Protein AF-A0A955JY41-F1 (afdb_monomer_lite)

Foldseek 3Di:
DDDPDDDDDQLAQQQEEDCPDDPVGDDPSHDPDDDQWDADNRRDIDHHDDDDDDVPADDDDDDQPQFDKDWDKAACAQVNRQWIWIWIDRQQKI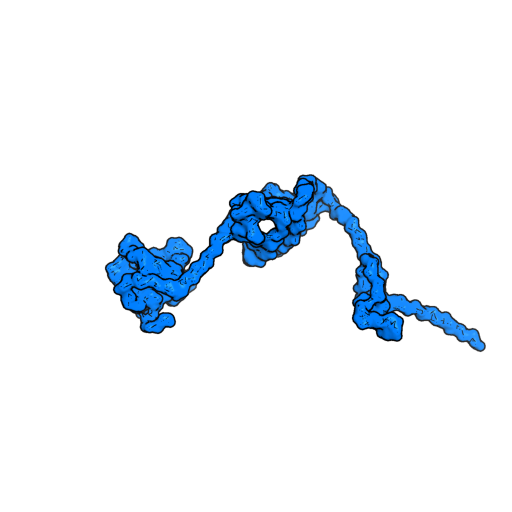WIFTPDVVPNRNVRTQPEMDGQQVFFQCCPPDGRRNDDWDWDDDRNWIWIDDPGGQIWIWHADPVVRYIDIDGDDDDDQDPDADDPVAAQQDFAQAAPVGDDPRVVSLCVSLPCPPPNNQQSVQLRVVDRTGGGSLDRQQQQADPVSHHDNVCVVVDRSDRDD

Structure (mmCIF, N/CA/C/O backbone):
data_AF-A0A955JY41-F1
#
_entry.id   AF-A0A955JY41-F1
#
loop_
_atom_site.group_PDB
_atom_site.id
_atom_site.type_symbol
_atom_site.label_atom_id
_atom_site.label_alt_id
_atom_site.label_comp_id
_atom_site.label_asym_id
_atom_site.label_entity_id
_atom_site.label_seq_id
_atom_site.pdbx_PDB_ins_code
_atom_site.Cartn_x
_atom_site.Cartn_y
_atom_site.Cartn_z
_atom_site.occupancy
_atom_site.B_iso_or_equiv
_atom_site.auth_seq_id
_atom_site.auth_comp_id
_atom_site.auth_asym_id
_atom_site.auth_atom_id
_atom_site.pdbx_PDB_model_num
ATOM 1 N N . MET A 1 1 ? -14.285 -27.241 72.605 1.00 52.81 1 MET A N 1
ATOM 2 C CA . MET A 1 1 ? -13.678 -26.186 71.765 1.00 52.81 1 MET A CA 1
ATOM 3 C C . MET A 1 1 ? -14.534 -26.074 70.515 1.00 52.81 1 MET A C 1
ATOM 5 O O . MET A 1 1 ? -14.744 -27.113 69.896 1.00 52.81 1 MET A O 1
ATOM 9 N N . PRO A 1 2 ? -15.117 -24.912 70.185 1.00 53.62 2 PRO A N 1
ATOM 10 C CA . PRO A 1 2 ? -15.878 -24.784 68.951 1.00 53.62 2 PRO A CA 1
ATOM 11 C C . PRO A 1 2 ? -14.896 -24.821 67.774 1.00 53.62 2 PRO A C 1
ATOM 13 O O . PRO A 1 2 ? -13.832 -24.207 67.826 1.00 53.62 2 PRO A O 1
ATOM 16 N N . ARG A 1 3 ? -15.220 -25.601 66.743 1.00 61.31 3 ARG A N 1
ATOM 17 C CA . ARG A 1 3 ? -14.441 -25.681 65.506 1.00 61.31 3 ARG A CA 1
ATOM 18 C C . ARG A 1 3 ? -14.676 -24.382 64.738 1.00 61.31 3 ARG A C 1
ATOM 20 O O . ARG A 1 3 ? -15.783 -24.161 64.259 1.00 61.31 3 ARG A O 1
ATOM 27 N N . THR A 1 4 ? -13.668 -23.522 64.651 1.00 62.41 4 THR A N 1
ATOM 28 C CA . THR A 1 4 ? -13.725 -22.315 63.821 1.00 62.41 4 THR A CA 1
ATOM 29 C C . THR A 1 4 ? -13.839 -22.754 62.363 1.00 62.41 4 THR A C 1
ATOM 31 O O . THR A 1 4 ? -12.927 -23.375 61.819 1.00 62.41 4 THR A O 1
ATOM 34 N N . GLN A 1 5 ? -14.999 -22.522 61.755 1.00 64.44 5 GLN A N 1
ATOM 35 C CA . GLN A 1 5 ? -15.244 -22.810 60.349 1.00 64.44 5 GLN A CA 1
ATOM 36 C C . GLN A 1 5 ? -14.638 -21.667 59.530 1.00 64.44 5 GLN A C 1
ATOM 38 O O . GLN A 1 5 ? -15.195 -20.574 59.490 1.00 64.44 5 GLN A O 1
ATOM 43 N N . ASN A 1 6 ? -13.473 -21.899 58.921 1.00 65.69 6 ASN A N 1
ATOM 44 C CA . ASN A 1 6 ? -12.940 -20.984 57.916 1.00 65.69 6 ASN A CA 1
ATOM 45 C C . ASN A 1 6 ? -13.750 -21.155 56.632 1.00 65.69 6 ASN A C 1
ATOM 47 O O . ASN A 1 6 ? -13.835 -22.258 56.092 1.00 65.69 6 ASN A O 1
ATOM 51 N N . VAL A 1 7 ? -14.337 -20.063 56.153 1.00 66.56 7 VAL A N 1
ATOM 52 C CA . VAL A 1 7 ? -14.899 -19.986 54.806 1.00 66.56 7 VAL A CA 1
ATOM 53 C C . VAL A 1 7 ? -13.728 -19.700 53.870 1.00 66.56 7 VAL A C 1
ATOM 55 O O . VAL A 1 7 ? -13.170 -18.606 53.900 1.00 66.56 7 VAL A O 1
ATOM 58 N N . VAL A 1 8 ? -13.309 -20.701 53.096 1.00 64.31 8 VAL A N 1
ATOM 59 C CA . VAL A 1 8 ? -12.385 -20.496 51.974 1.00 64.31 8 VAL A CA 1
ATOM 60 C C . VAL A 1 8 ? -13.242 -20.071 50.788 1.00 64.31 8 VAL A C 1
ATOM 62 O O . VAL A 1 8 ? -14.177 -20.775 50.417 1.00 64.31 8 VAL A O 1
ATOM 65 N N . VAL A 1 9 ? -12.979 -18.885 50.244 1.00 59.41 9 VAL A N 1
ATOM 66 C CA . VAL A 1 9 ? -13.615 -18.431 49.004 1.00 59.41 9 VAL A CA 1
ATOM 67 C C . VAL A 1 9 ? -12.820 -19.036 47.849 1.00 59.41 9 VAL A C 1
ATOM 69 O O . VAL A 1 9 ? -11.703 -18.606 47.584 1.00 59.41 9 VAL A O 1
ATOM 72 N N . GLU A 1 10 ? -13.381 -20.051 47.192 1.00 64.06 10 GLU A N 1
ATOM 73 C CA . GLU A 1 10 ? -12.779 -20.765 46.051 1.00 64.06 10 GLU A CA 1
ATOM 74 C C . GLU A 1 10 ? -13.212 -20.165 44.69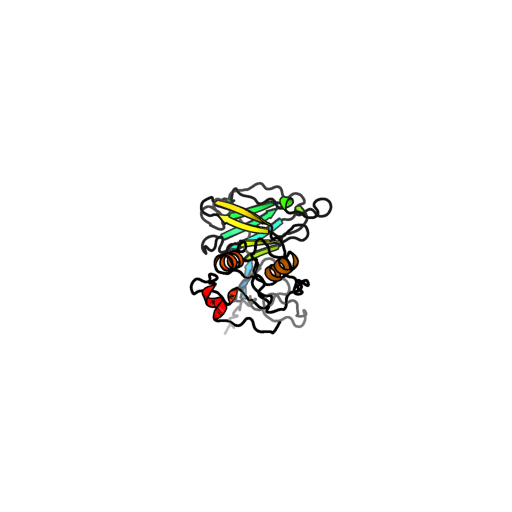9 1.00 64.06 10 GLU A C 1
ATOM 76 O O . GLU A 1 10 ? -13.496 -20.879 43.744 1.00 64.06 10 GLU A O 1
ATOM 81 N N . ASN A 1 11 ? -13.285 -18.836 44.594 1.00 66.88 11 ASN A N 1
ATOM 82 C CA . ASN A 1 11 ? -13.548 -18.174 43.312 1.00 66.88 11 ASN A CA 1
ATOM 83 C C . ASN A 1 11 ? -12.228 -18.030 42.538 1.00 66.88 11 ASN A C 1
ATOM 85 O O . ASN A 1 11 ? -11.714 -16.924 42.392 1.00 66.88 11 ASN A O 1
ATOM 89 N N . ASN A 1 12 ? -11.651 -19.155 42.118 1.00 78.75 12 ASN A N 1
ATOM 90 C CA . ASN A 1 12 ? -10.426 -19.209 41.327 1.00 78.75 12 ASN A CA 1
ATOM 91 C C . ASN A 1 12 ? -10.759 -19.738 39.928 1.00 78.75 12 ASN A C 1
ATOM 93 O O . ASN A 1 12 ? -11.174 -20.881 39.789 1.00 78.75 12 ASN A O 1
ATOM 97 N N . PHE A 1 13 ? -10.569 -18.916 38.897 1.00 82.81 13 PHE A N 1
ATOM 98 C CA . PHE A 1 13 ? -10.872 -19.273 37.506 1.00 82.81 13 PHE A CA 1
ATOM 99 C C . PHE A 1 13 ? -9.622 -19.333 36.613 1.00 82.81 13 PHE A C 1
ATOM 101 O O . PHE A 1 13 ? -9.668 -19.007 35.426 1.00 82.81 13 PHE A O 1
ATOM 108 N N . LYS A 1 14 ? -8.477 -19.745 37.176 1.00 85.31 14 LYS A N 1
ATOM 109 C CA . LYS A 1 14 ? -7.198 -19.879 36.446 1.00 85.31 14 LYS A CA 1
ATOM 110 C C . LYS A 1 14 ? -7.243 -20.848 35.264 1.00 85.31 14 LYS A C 1
ATOM 112 O O . LYS A 1 14 ? -6.421 -20.730 34.362 1.00 85.31 14 LYS A O 1
ATOM 117 N N . GLY A 1 15 ? -8.170 -21.802 35.270 1.00 84.25 15 GLY A N 1
ATOM 118 C CA . GLY A 1 15 ? -8.385 -22.749 34.179 1.00 84.25 15 GLY A CA 1
ATOM 119 C C . GLY A 1 15 ? -9.047 -22.133 32.942 1.00 84.25 15 GLY A C 1
ATOM 120 O O . GLY A 1 15 ? -9.016 -22.753 31.883 1.00 84.25 15 GLY A O 1
ATOM 121 N N . GLY A 1 16 ? -9.600 -20.917 33.040 1.00 88.38 16 GLY A N 1
ATOM 122 C CA . GLY A 1 16 ? -10.148 -20.179 31.900 1.00 88.38 16 GLY A CA 1
ATOM 123 C C . GLY A 1 16 ? -11.315 -20.891 31.211 1.00 88.38 16 GLY A C 1
ATOM 124 O O . GLY A 1 16 ? -12.051 -21.647 31.835 1.00 88.38 16 GLY A O 1
ATOM 125 N N . TYR A 1 17 ? -11.510 -20.634 29.918 1.00 88.56 17 TYR A N 1
ATOM 126 C CA . TYR A 1 17 ? -12.574 -21.251 29.121 1.00 88.56 17 TYR A CA 1
ATOM 127 C C . TYR A 1 17 ? -12.086 -22.544 28.455 1.00 88.56 17 TYR A C 1
ATOM 129 O O . TYR A 1 17 ? -11.141 -22.507 27.668 1.00 88.56 17 TYR A O 1
ATOM 137 N N . ILE A 1 18 ? -12.741 -23.672 28.750 1.00 87.62 18 ILE A N 1
ATOM 138 C CA . ILE A 1 18 ? -12.381 -24.991 28.210 1.00 87.62 18 ILE A CA 1
ATOM 139 C C . ILE A 1 18 ? -13.600 -25.626 27.540 1.00 87.62 18 ILE A C 1
ATOM 141 O O . ILE A 1 18 ? -14.624 -25.851 28.180 1.00 87.62 18 ILE A O 1
ATOM 145 N N . THR A 1 19 ? -13.461 -25.980 26.262 1.00 88.31 19 THR A N 1
ATOM 146 C CA . THR A 1 19 ? -14.512 -26.630 25.454 1.00 88.31 19 THR A CA 1
ATOM 147 C C . THR A 1 19 ? -14.285 -28.125 25.236 1.00 88.31 19 THR A C 1
ATOM 149 O O . THR A 1 19 ? -15.161 -28.822 24.732 1.00 88.31 19 THR A O 1
ATOM 152 N N . GLU A 1 20 ? -13.109 -28.628 25.605 1.00 87.50 20 GLU A N 1
ATOM 153 C CA . GLU A 1 20 ? -12.658 -29.990 25.291 1.00 87.50 20 GLU A CA 1
ATOM 154 C C . GLU A 1 20 ? -13.025 -31.011 26.380 1.00 87.50 20 GLU A C 1
ATOM 156 O O . GLU A 1 20 ? -12.899 -32.220 26.182 1.00 87.50 20 GLU A O 1
ATOM 161 N N . ALA A 1 21 ? -13.484 -30.534 27.538 1.00 84.00 21 ALA A N 1
ATOM 162 C CA . ALA A 1 21 ? -13.862 -31.373 28.663 1.00 84.00 21 ALA A CA 1
ATOM 163 C C . ALA A 1 21 ? -15.362 -31.682 28.668 1.00 84.00 21 ALA A C 1
ATOM 165 O O . ALA A 1 21 ? -16.200 -30.858 28.308 1.00 84.00 21 ALA A O 1
ATOM 166 N N . THR A 1 22 ? -15.715 -32.878 29.135 1.00 82.44 22 THR A N 1
ATOM 167 C CA . THR A 1 22 ? -17.117 -33.262 29.322 1.00 82.44 22 THR A CA 1
ATOM 168 C C . THR A 1 22 ? -17.589 -32.839 30.711 1.00 82.44 22 THR A C 1
ATOM 170 O O . THR A 1 22 ? -16.792 -32.748 31.645 1.00 82.44 22 THR A O 1
ATOM 173 N N . GLY A 1 23 ? -18.898 -32.651 30.899 1.00 77.81 23 GLY A N 1
ATOM 174 C CA . GLY A 1 23 ? -19.460 -32.258 32.200 1.00 77.81 23 GLY A CA 1
ATOM 175 C C . GLY A 1 23 ? -19.187 -33.241 33.353 1.00 77.81 23 GLY A C 1
ATOM 176 O O . GLY A 1 23 ? -19.414 -32.893 34.506 1.00 77.81 23 GLY A O 1
ATOM 177 N N . LEU A 1 24 ? -18.693 -34.454 33.067 1.00 80.94 24 LEU A N 1
ATOM 178 C CA . LEU A 1 24 ? -18.348 -35.461 34.076 1.00 80.94 24 LEU A CA 1
ATOM 179 C C . LEU A 1 24 ? -16.877 -35.399 34.529 1.00 80.94 24 LEU A C 1
ATOM 181 O O . LEU A 1 24 ? -16.548 -35.909 35.597 1.00 80.94 24 LEU A O 1
ATOM 185 N N . ASN A 1 25 ? -15.991 -34.811 33.721 1.00 83.81 25 ASN A N 1
ATOM 186 C CA . ASN A 1 25 ? -14.550 -34.717 33.977 1.00 83.81 25 ASN A CA 1
ATOM 187 C C . ASN A 1 25 ? -14.026 -33.287 33.798 1.00 83.81 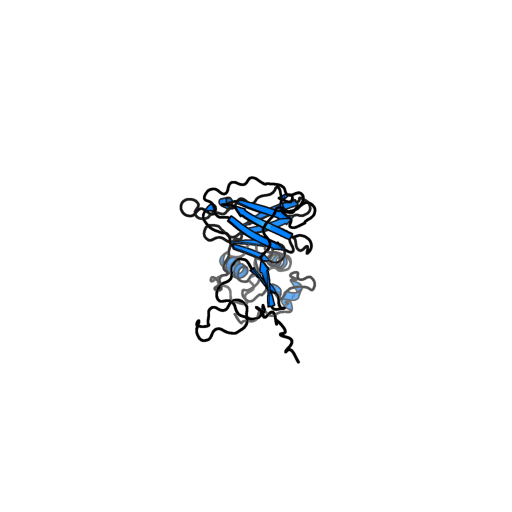25 ASN A C 1
ATOM 189 O O . ASN A 1 25 ? -12.899 -33.089 33.342 1.00 83.81 25 ASN A O 1
ATOM 193 N N . PHE A 1 26 ? -14.856 -32.299 34.133 1.00 87.81 26 PHE A N 1
ATOM 194 C CA . PHE A 1 26 ? -14.503 -30.904 33.937 1.00 87.81 26 PHE A CA 1
ATOM 195 C C . PHE A 1 26 ? -13.310 -30.516 34.828 1.00 87.81 26 PHE A C 1
ATOM 197 O O . PHE A 1 26 ? -13.337 -30.813 36.028 1.00 87.81 26 PHE A O 1
ATOM 204 N N . PRO A 1 27 ? -12.255 -29.896 34.268 1.00 86.69 27 PRO A N 1
ATOM 205 C CA . PRO A 1 27 ? -11.109 -29.453 35.042 1.00 86.69 27 PRO A CA 1
ATOM 206 C C . PRO A 1 27 ? -11.532 -28.490 36.157 1.00 86.69 27 PRO A C 1
ATOM 208 O O . PRO A 1 27 ? -12.429 -27.668 35.945 1.00 86.69 27 PRO A O 1
ATOM 211 N N . PRO A 1 28 ? -10.900 -28.565 37.340 1.00 86.00 28 PRO A N 1
ATOM 212 C CA . PRO A 1 28 ? -11.119 -27.571 38.381 1.00 86.00 28 PRO A CA 1
ATOM 213 C C . PRO A 1 28 ? -10.691 -26.182 37.886 1.00 86.00 28 PRO A C 1
ATOM 215 O O . PRO A 1 28 ? -9.831 -26.063 37.013 1.00 86.00 28 PRO A O 1
ATOM 218 N N . ASP A 1 29 ? -11.289 -25.140 38.460 1.00 86.69 29 ASP A N 1
ATOM 219 C CA . ASP A 1 29 ? -10.977 -23.731 38.185 1.00 86.69 29 ASP A CA 1
ATOM 220 C C . ASP A 1 29 ? -11.204 -23.274 36.726 1.00 86.69 29 ASP A C 1
ATOM 222 O O . ASP A 1 29 ? -10.694 -22.230 36.323 1.00 86.69 29 ASP A O 1
ATOM 226 N N . ALA A 1 30 ? -11.962 -24.024 35.921 1.00 88.56 30 ALA A N 1
ATOM 227 C CA . ALA A 1 30 ? -12.305 -23.677 34.540 1.00 88.56 30 ALA A CA 1
ATOM 228 C C . ALA A 1 30 ? -13.799 -23.335 34.375 1.00 88.56 30 ALA A C 1
ATOM 230 O O . ALA A 1 30 ? -14.649 -23.703 35.188 1.00 88.56 30 ALA A O 1
ATOM 231 N N . CYS A 1 31 ? -14.132 -22.661 33.277 1.00 86.75 31 CYS A N 1
ATOM 232 C CA . CYS A 1 31 ? -15.472 -22.232 32.899 1.00 86.75 31 CYS A CA 1
ATOM 233 C C . CYS A 1 31 ? -15.968 -22.980 31.656 1.00 86.75 31 CYS A C 1
ATOM 235 O O . CYS A 1 31 ? -15.237 -23.138 30.677 1.00 86.75 31 CYS A O 1
ATOM 237 N N . VAL A 1 32 ? -17.243 -23.378 31.690 1.00 87.69 32 VAL A N 1
ATOM 238 C CA . VAL A 1 32 ? -17.957 -24.046 30.582 1.00 87.69 32 VAL A CA 1
ATOM 239 C C . VAL A 1 32 ? -18.494 -23.044 29.561 1.00 87.69 32 VAL A C 1
ATOM 241 O O . VAL A 1 32 ? -18.641 -23.373 28.392 1.00 87.69 32 VAL A O 1
ATOM 244 N N . GLU A 1 33 ? -18.804 -21.827 30.002 1.00 86.81 33 GLU A N 1
ATOM 245 C CA . GLU A 1 33 ? -19.326 -20.741 29.177 1.00 86.81 33 GLU A CA 1
ATOM 246 C C . GLU A 1 33 ? -18.865 -19.414 29.774 1.00 86.81 33 GLU A C 1
ATOM 248 O O . GLU A 1 33 ? -18.772 -19.267 30.997 1.00 86.81 33 GLU A O 1
ATOM 253 N N . VAL A 1 34 ? -18.526 -18.465 28.906 1.00 88.50 34 VAL A N 1
ATOM 254 C CA . VAL A 1 34 ? -18.003 -17.156 29.290 1.00 88.50 34 VAL A CA 1
ATOM 255 C C . VAL A 1 34 ? -18.588 -16.103 28.364 1.00 88.50 34 VAL A C 1
ATOM 257 O O . VAL A 1 34 ? -18.586 -16.269 27.147 1.00 88.50 34 VAL A O 1
ATOM 260 N N . GLU A 1 35 ? -19.065 -14.998 28.928 1.00 89.81 35 GLU A N 1
ATOM 261 C CA . GLU A 1 35 ? -19.615 -13.900 28.139 1.00 89.81 35 GLU A CA 1
ATOM 262 C C . GLU A 1 35 ? -19.014 -12.573 28.589 1.00 89.81 35 GLU A C 1
ATOM 264 O O . GLU A 1 35 ? -19.199 -12.137 29.722 1.00 89.81 35 GLU A O 1
ATOM 269 N N . ASN A 1 36 ? -18.308 -11.917 27.667 1.00 89.62 36 ASN A N 1
ATOM 270 C CA . ASN A 1 36 ? -17.784 -10.561 27.824 1.00 89.62 36 ASN A CA 1
ATOM 271 C C . ASN A 1 36 ? -17.009 -10.331 29.141 1.00 89.62 36 ASN A C 1
ATOM 273 O O . ASN A 1 36 ? -17.195 -9.327 29.834 1.00 89.62 36 ASN A O 1
ATOM 277 N N . VAL A 1 37 ? -16.131 -11.279 29.475 1.00 89.94 37 VAL A N 1
ATOM 278 C CA . VAL A 1 37 ? -15.243 -11.247 30.644 1.00 89.94 37 VAL A CA 1
ATOM 279 C C . VAL A 1 37 ? -13.775 -11.366 30.234 1.00 89.94 37 VAL A C 1
ATOM 281 O O . VAL A 1 37 ? -13.455 -11.784 29.119 1.00 89.94 37 VAL A O 1
ATOM 284 N N . VAL A 1 38 ? -12.885 -10.980 31.142 1.00 89.75 38 VAL A N 1
ATOM 285 C CA . VAL A 1 38 ? -11.436 -11.151 31.057 1.00 89.75 38 VAL A CA 1
ATOM 286 C C . VAL A 1 38 ? -10.985 -11.937 32.285 1.00 89.75 38 VAL A C 1
ATOM 288 O O . VAL A 1 38 ? -11.346 -11.596 33.411 1.00 89.75 38 VAL A O 1
ATOM 291 N N . PHE A 1 39 ? -10.209 -12.993 32.050 1.00 89.19 39 PHE A N 1
ATOM 292 C CA . PHE A 1 39 ? -9.550 -13.763 33.100 1.00 89.19 39 PHE A CA 1
ATOM 293 C C . PHE A 1 39 ? -8.196 -13.135 33.403 1.00 89.19 39 PHE A C 1
ATOM 295 O O . PHE A 1 39 ? -7.394 -12.934 32.489 1.00 89.19 39 PHE A O 1
ATOM 302 N N . THR A 1 40 ? -7.935 -12.833 34.670 1.00 85.50 40 THR A N 1
ATOM 303 C CA . THR A 1 40 ? -6.610 -12.389 35.109 1.00 85.50 40 THR A CA 1
ATOM 304 C C . THR A 1 40 ? -5.737 -13.598 35.449 1.00 85.50 40 THR A C 1
ATOM 306 O O . THR A 1 40 ? -6.234 -14.669 35.802 1.00 85.50 40 THR A O 1
ATOM 309 N N . GLU A 1 41 ? -4.413 -13.436 35.403 1.00 83.56 41 GLU A N 1
ATOM 310 C CA . GLU A 1 41 ? -3.461 -14.497 35.787 1.00 83.56 41 GLU A CA 1
ATOM 311 C C . GLU A 1 41 ? -3.633 -14.955 37.249 1.00 83.56 41 GLU A C 1
ATOM 313 O O . GLU A 1 41 ? -3.266 -16.072 37.625 1.00 83.56 41 GLU A O 1
ATOM 318 N N . ASN A 1 42 ? -4.242 -14.107 38.081 1.00 83.31 42 ASN A N 1
ATOM 319 C CA . ASN A 1 42 ? -4.538 -14.404 39.477 1.00 83.31 42 ASN A CA 1
ATOM 320 C C . ASN A 1 42 ? -5.791 -15.275 39.658 1.00 83.31 42 ASN A C 1
ATOM 322 O O . ASN A 1 42 ? -6.016 -15.759 40.766 1.00 83.31 42 ASN A O 1
ATOM 326 N N . GLY A 1 43 ? -6.552 -15.540 38.589 1.00 80.94 43 GLY A N 1
ATOM 327 C CA . GLY A 1 43 ? -7.797 -16.311 38.634 1.00 80.94 43 GLY A CA 1
ATOM 328 C C . GLY A 1 43 ? -9.036 -15.475 38.938 1.00 80.94 43 GLY A C 1
ATOM 329 O O . GLY A 1 43 ? -10.092 -16.045 39.207 1.00 80.94 43 GLY A O 1
ATOM 330 N N . GLU A 1 44 ? -8.916 -14.148 38.901 1.00 85.62 44 GLU A N 1
ATOM 331 C CA . GLU A 1 44 ? -10.045 -13.234 39.043 1.00 85.62 44 GLU A CA 1
ATOM 332 C C . GLU A 1 44 ? -10.744 -13.067 37.690 1.00 85.62 44 GLU A C 1
ATOM 334 O O . GLU A 1 44 ? -10.123 -13.147 36.625 1.00 85.62 44 GLU A O 1
ATOM 339 N N . VAL A 1 45 ? -12.055 -12.842 37.739 1.00 88.12 45 VAL A N 1
ATOM 340 C CA . VAL A 1 45 ? -12.883 -12.624 36.554 1.00 88.12 45 VAL A CA 1
ATOM 341 C C . VAL A 1 45 ? -13.431 -11.216 36.611 1.00 88.12 45 VAL A C 1
ATOM 343 O O . VAL A 1 45 ? -14.176 -10.862 37.526 1.00 88.12 45 VAL A O 1
ATOM 346 N N . GLU A 1 46 ? -13.098 -10.431 35.599 1.00 89.88 46 GLU A N 1
ATOM 347 C CA . GLU A 1 46 ? -13.596 -9.072 35.445 1.00 89.88 46 GLU A CA 1
ATOM 348 C C . GLU A 1 46 ? -14.48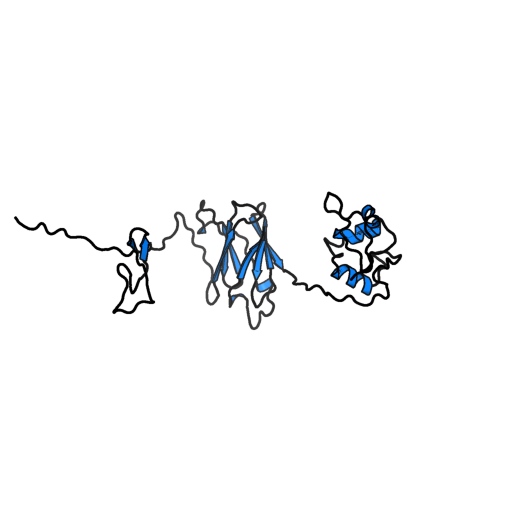1 -8.986 34.205 1.00 89.88 46 GLU A C 1
ATOM 350 O O . GLU A 1 46 ? -14.222 -9.631 33.187 1.00 89.88 46 GLU A O 1
ATOM 355 N N . ARG A 1 47 ? -15.545 -8.181 34.254 1.00 90.56 47 ARG A N 1
ATOM 356 C CA . ARG A 1 47 ? -16.319 -7.881 33.043 1.00 90.56 47 ARG A CA 1
ATOM 357 C C . ARG A 1 47 ? -15.477 -6.996 32.133 1.00 90.56 47 ARG A C 1
ATOM 359 O O . ARG A 1 47 ? -14.870 -6.035 32.601 1.00 90.56 47 ARG A O 1
ATOM 366 N N . ARG A 1 48 ? -15.484 -7.278 30.830 1.00 90.75 48 ARG A N 1
ATOM 367 C CA . ARG A 1 48 ? -14.847 -6.399 29.850 1.00 90.75 48 ARG A CA 1
ATOM 368 C C . ARG A 1 48 ? -15.505 -5.022 29.926 1.00 90.75 48 ARG A C 1
ATOM 370 O O . ARG A 1 48 ? -16.732 -4.912 29.980 1.00 90.75 48 ARG A O 1
ATOM 377 N N . LEU A 1 49 ? -14.675 -3.984 29.949 1.00 90.31 49 LEU A N 1
ATOM 378 C CA . LEU A 1 49 ? -15.143 -2.604 29.964 1.00 90.31 49 LEU A CA 1
ATOM 379 C C . LEU A 1 49 ? -15.987 -2.318 28.716 1.00 90.31 49 LEU A C 1
ATOM 381 O O . LEU A 1 49 ? -15.729 -2.851 27.635 1.00 90.31 49 LEU A O 1
ATOM 385 N N . GLY A 1 50 ? -17.011 -1.482 28.884 1.00 88.19 50 GLY A N 1
ATOM 386 C CA . GLY A 1 50 ? -17.806 -0.995 27.764 1.00 88.19 50 GLY A CA 1
ATOM 387 C C . GLY A 1 50 ? -16.992 -0.087 26.843 1.00 88.19 50 GLY A C 1
ATOM 388 O O . GLY A 1 50 ? -15.916 0.393 27.199 1.00 88.19 50 GLY A O 1
ATOM 389 N N . PHE A 1 51 ? -17.539 0.177 25.662 1.00 88.62 51 PHE A N 1
ATOM 390 C CA . PHE A 1 51 ? -16.979 1.149 24.732 1.00 88.62 51 PHE A CA 1
ATOM 391 C C . PHE A 1 51 ? -17.598 2.519 25.013 1.00 88.62 51 PHE A C 1
ATOM 393 O O . PHE A 1 51 ? -18.808 2.634 25.206 1.00 88.62 51 PHE A O 1
ATOM 400 N N . GLY A 1 52 ? -16.766 3.551 25.047 1.00 91.81 52 GLY A N 1
ATOM 401 C CA . GLY A 1 52 ? -17.189 4.940 25.159 1.00 91.81 52 GLY A CA 1
ATOM 402 C C . GLY A 1 52 ? -16.407 5.792 24.174 1.00 91.81 52 GLY A C 1
ATOM 403 O O . GLY A 1 52 ? -15.375 5.362 23.658 1.00 91.81 52 GLY A O 1
ATOM 404 N N . TYR A 1 53 ? -16.902 6.998 23.914 1.00 91.25 53 TYR A N 1
ATOM 405 C CA . TYR A 1 53 ? -16.150 7.960 23.125 1.00 91.25 53 TYR A CA 1
ATOM 406 C C . TYR A 1 53 ? -14.879 8.390 23.855 1.00 91.25 53 TYR A C 1
ATOM 408 O O . TYR A 1 53 ? -14.840 8.486 25.084 1.00 91.25 53 TYR A O 1
ATOM 416 N N . GLU A 1 54 ? -13.841 8.674 23.080 1.00 91.06 54 GLU A N 1
ATOM 417 C CA . GLU A 1 54 ? -12.641 9.314 23.599 1.00 91.06 54 GLU A CA 1
ATOM 418 C C . GLU A 1 54 ? -12.929 10.757 24.053 1.00 91.06 54 GLU A C 1
ATOM 420 O O . GLU A 1 54 ? -13.918 11.388 23.665 1.00 91.06 54 GLU A O 1
ATOM 425 N N . SER A 1 55 ? -12.054 11.295 24.901 1.00 90.38 55 SER A N 1
ATOM 426 C CA . SER A 1 55 ? -12.152 12.693 25.325 1.00 90.38 55 SER A CA 1
ATOM 427 C C . SER A 1 55 ? -11.997 13.622 24.121 1.00 90.38 55 SER A C 1
ATOM 429 O O . SER A 1 55 ? -11.077 13.444 23.328 1.00 90.38 55 SER A O 1
ATOM 431 N N . ASN A 1 56 ? -12.867 14.630 24.002 1.00 91.06 56 ASN A N 1
ATOM 432 C CA . ASN A 1 56 ? -12.931 15.530 22.844 1.00 91.06 56 ASN A CA 1
ATOM 433 C C . ASN A 1 56 ? -13.156 14.803 21.506 1.00 91.06 56 ASN A C 1
ATOM 435 O O . ASN A 1 56 ? -12.647 15.253 20.485 1.00 91.06 56 ASN A O 1
ATOM 439 N N . TYR A 1 57 ? -13.890 13.691 21.477 1.00 91.75 57 TYR A N 1
ATOM 440 C CA . TYR A 1 57 ? -14.240 13.045 20.210 1.00 91.75 57 TYR A CA 1
ATOM 441 C C . TYR A 1 57 ? -14.900 14.019 19.218 1.00 91.75 57 TYR A C 1
ATOM 443 O O . TYR A 1 57 ? -15.563 14.984 19.612 1.00 91.75 57 TYR A O 1
ATOM 451 N N . ALA A 1 58 ? -14.740 13.738 17.927 1.00 92.69 58 ALA A N 1
ATOM 452 C CA . ALA A 1 58 ? -15.533 14.357 16.874 1.00 92.69 58 ALA A CA 1
ATOM 453 C C . ALA A 1 58 ? -16.215 13.291 16.023 1.00 92.69 58 ALA A C 1
ATOM 455 O O . ALA A 1 58 ? -15.634 12.259 15.694 1.00 92.69 58 ALA A O 1
ATOM 456 N N . GLU A 1 59 ? -17.459 13.554 15.642 1.00 92.06 59 GLU A N 1
ATOM 457 C CA . GLU A 1 59 ? -18.201 12.675 14.748 1.00 92.06 59 GLU A CA 1
ATOM 458 C C . GLU A 1 59 ? -17.895 13.038 13.294 1.00 92.06 59 GLU A C 1
ATOM 460 O O . GLU A 1 59 ? -17.930 14.204 12.902 1.00 92.06 59 GLU A O 1
ATOM 465 N N . THR A 1 60 ? -17.605 12.024 12.480 1.00 90.56 60 THR A N 1
ATOM 466 C CA . THR A 1 60 ? -17.542 12.158 11.023 1.00 90.56 60 THR A CA 1
ATOM 467 C C . THR A 1 60 ? -18.707 11.381 10.434 1.00 90.56 60 THR A C 1
ATOM 469 O O . THR A 1 60 ? -18.794 10.168 10.614 1.00 90.56 60 THR A O 1
ATOM 472 N N . THR A 1 61 ? -19.590 12.060 9.707 1.00 90.62 61 THR A N 1
ATOM 473 C CA . THR A 1 61 ? -20.651 11.391 8.950 1.00 90.62 61 THR A CA 1
ATOM 474 C C . THR A 1 61 ? -20.063 10.798 7.674 1.00 90.62 61 THR A C 1
ATOM 476 O O . THR A 1 61 ? -19.491 11.519 6.857 1.00 90.62 61 THR A O 1
ATOM 479 N N . LEU A 1 62 ? -20.189 9.483 7.524 1.00 87.94 62 LEU A N 1
ATOM 480 C CA . LEU A 1 62 ? -19.763 8.712 6.358 1.00 87.94 62 LEU A CA 1
ATOM 481 C C . LEU A 1 62 ? -20.950 7.848 5.942 1.00 87.94 62 LEU A C 1
ATOM 483 O O . LEU A 1 62 ? -21.607 7.271 6.811 1.00 87.94 62 LEU A O 1
ATOM 487 N N . ASP A 1 63 ? -21.249 7.791 4.647 1.00 87.69 63 ASP A N 1
ATOM 488 C CA . ASP A 1 63 ? -22.262 6.863 4.153 1.00 87.69 63 ASP A CA 1
ATOM 489 C C . ASP A 1 63 ? -21.657 5.462 4.099 1.00 87.69 63 ASP A C 1
ATOM 491 O O . ASP A 1 63 ? -20.603 5.249 3.506 1.00 87.69 63 ASP A O 1
ATOM 495 N N . SER A 1 64 ? -22.305 4.521 4.774 1.00 87.38 64 SER A N 1
ATOM 496 C CA . SER A 1 64 ? -21.919 3.112 4.804 1.00 87.38 64 SER A CA 1
ATOM 497 C C . SER A 1 64 ? -23.066 2.192 4.388 1.00 87.38 64 SER A C 1
ATOM 499 O O . SER A 1 64 ? -23.063 0.991 4.669 1.00 87.38 64 SER A O 1
ATOM 501 N N . THR A 1 65 ? -24.077 2.748 3.724 1.00 90.62 65 THR A N 1
ATOM 502 C CA . THR A 1 65 ? -25.277 2.011 3.349 1.00 90.62 65 THR A CA 1
ATOM 503 C C . THR A 1 65 ? -24.960 0.984 2.267 1.00 90.62 65 THR A C 1
ATOM 505 O O . THR A 1 65 ? -24.693 1.335 1.127 1.00 90.62 65 THR A O 1
ATOM 508 N N . GLY A 1 66 ? -25.038 -0.303 2.613 1.00 86.06 66 GLY A N 1
ATOM 509 C CA . GLY A 1 66 ? -24.879 -1.391 1.642 1.00 86.06 66 GLY A CA 1
ATOM 510 C C . GLY A 1 66 ? -23.445 -1.633 1.167 1.00 86.06 66 GLY A C 1
ATOM 511 O O . GLY A 1 66 ? -23.264 -2.414 0.242 1.00 86.06 66 GLY A O 1
ATOM 512 N N . VAL A 1 67 ? -22.446 -1.023 1.811 1.00 91.50 67 VAL A N 1
ATOM 513 C CA . VAL A 1 67 ? -21.029 -1.163 1.446 1.00 91.50 67 VAL A CA 1
ATOM 514 C C . VAL A 1 67 ? -20.232 -1.912 2.508 1.00 91.50 67 VAL A C 1
ATOM 516 O O . VAL A 1 67 ? -20.635 -2.013 3.671 1.00 91.50 67 VAL A O 1
ATOM 519 N N . HIS A 1 68 ? -19.065 -2.422 2.120 1.00 90.88 68 HIS A N 1
ATOM 520 C CA . HIS A 1 68 ? -18.152 -3.063 3.059 1.00 90.88 68 HIS A CA 1
ATOM 521 C C . HIS A 1 68 ? -17.261 -2.044 3.771 1.00 90.88 68 HIS A C 1
ATOM 523 O O . HIS A 1 68 ? -16.816 -1.053 3.190 1.00 90.88 68 HIS A O 1
ATOM 529 N N . ILE A 1 69 ? -16.983 -2.319 5.048 1.00 94.06 69 ILE A N 1
ATOM 530 C CA . ILE A 1 69 ? -16.058 -1.537 5.867 1.00 94.06 69 ILE A CA 1
ATOM 531 C C . ILE A 1 69 ? -14.925 -2.447 6.315 1.00 94.06 69 ILE A C 1
ATOM 533 O O . ILE A 1 69 ? -15.164 -3.503 6.905 1.00 94.06 69 ILE A O 1
ATOM 537 N N . ASN A 1 70 ? -13.691 -2.014 6.085 1.00 95.44 70 ASN A N 1
ATOM 538 C CA . ASN A 1 70 ? -12.508 -2.688 6.603 1.00 95.44 70 ASN A CA 1
ATOM 539 C C . ASN A 1 70 ? -11.530 -1.673 7.199 1.00 95.44 70 ASN A C 1
ATOM 541 O O . ASN A 1 70 ? -11.515 -0.512 6.804 1.00 95.44 70 ASN A O 1
ATOM 545 N N . GLY A 1 71 ? -10.711 -2.095 8.160 1.00 95.19 71 GLY A N 1
ATOM 546 C CA . GLY A 1 71 ? -9.761 -1.219 8.835 1.00 95.19 71 GLY A CA 1
ATOM 547 C C . GLY A 1 71 ? -8.383 -1.847 8.975 1.00 95.19 71 GLY A C 1
ATOM 548 O O . GLY A 1 71 ? -8.258 -3.002 9.372 1.00 95.19 71 GLY A O 1
ATOM 549 N N . TYR A 1 72 ? -7.347 -1.052 8.735 1.00 97.12 72 TYR A N 1
ATOM 550 C CA . TYR A 1 72 ? -5.950 -1.444 8.882 1.00 97.12 72 TYR A CA 1
ATOM 551 C C . TYR A 1 72 ? -5.161 -0.359 9.612 1.00 97.12 72 TYR A C 1
ATOM 553 O O . TYR A 1 72 ? -5.406 0.830 9.426 1.00 97.12 72 TYR A O 1
ATOM 561 N N . THR A 1 73 ? -4.210 -0.749 10.458 1.00 95.50 73 THR A N 1
ATOM 562 C CA . THR A 1 73 ? -3.304 0.206 11.105 1.00 95.50 73 THR A CA 1
ATOM 563 C C . THR A 1 73 ? -1.973 0.196 10.369 1.00 95.50 73 THR A C 1
ATOM 565 O O . THR A 1 73 ? -1.238 -0.789 10.413 1.00 95.50 73 THR A O 1
ATOM 568 N N . TRP A 1 74 ? -1.670 1.303 9.701 1.00 94.94 74 TRP A N 1
ATOM 569 C CA . TRP A 1 74 ? -0.415 1.524 9.009 1.00 94.94 74 TRP A CA 1
ATOM 570 C C . TRP A 1 74 ? 0.570 2.230 9.940 1.00 94.94 74 TRP A C 1
ATOM 572 O O . TRP A 1 74 ? 0.414 3.409 10.249 1.00 94.94 74 TRP A O 1
ATOM 582 N N . ASN A 1 75 ? 1.574 1.485 10.399 1.00 92.12 75 ASN A N 1
ATOM 583 C CA . ASN A 1 75 ? 2.640 2.001 11.256 1.00 92.12 75 ASN A CA 1
ATOM 584 C C . ASN A 1 75 ? 3.868 2.406 10.433 1.00 92.12 75 ASN A C 1
ATOM 586 O O . ASN A 1 75 ? 4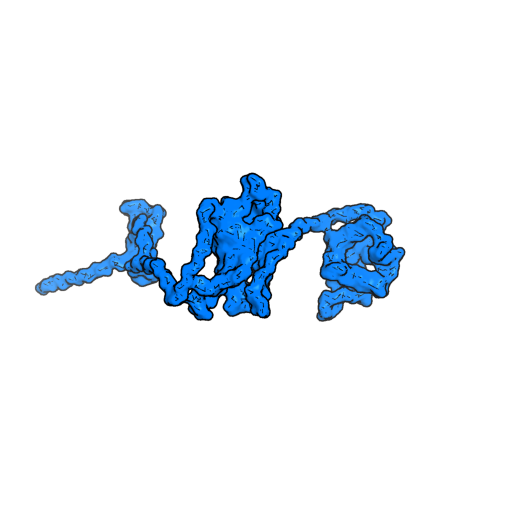.066 1.905 9.324 1.00 92.12 75 ASN A O 1
ATOM 590 N N . ASN A 1 76 ? 4.729 3.235 11.025 1.00 88.12 76 ASN A N 1
ATOM 591 C CA . ASN A 1 76 ? 6.009 3.669 10.455 1.00 88.12 76 ASN A CA 1
ATOM 592 C C . ASN A 1 76 ? 5.867 4.346 9.077 1.00 88.12 76 ASN A C 1
ATOM 594 O O . ASN A 1 76 ? 6.643 4.104 8.146 1.00 88.12 76 ASN A O 1
ATOM 598 N N . VAL A 1 77 ? 4.825 5.163 8.922 1.00 89.38 77 VAL A N 1
ATOM 599 C CA . VAL A 1 77 ? 4.453 5.774 7.643 1.00 89.38 77 VAL A CA 1
ATOM 600 C C . VAL A 1 77 ? 5.544 6.738 7.185 1.00 89.38 77 VAL A C 1
ATOM 602 O O . VAL A 1 77 ? 6.072 7.516 7.972 1.00 89.38 77 VAL A O 1
ATOM 605 N N . GLY A 1 78 ? 5.929 6.672 5.907 1.00 83.31 78 GLY A N 1
ATOM 606 C CA . GLY A 1 78 ? 7.020 7.508 5.393 1.00 83.31 78 GLY A CA 1
ATOM 607 C C . GLY A 1 78 ? 8.414 7.125 5.916 1.00 83.31 78 GLY A C 1
ATOM 608 O O . GLY A 1 78 ? 9.349 7.891 5.707 1.00 83.31 78 GLY A O 1
ATOM 609 N N . ASN A 1 79 ? 8.567 5.946 6.540 1.00 84.19 79 ASN A N 1
ATOM 610 C CA . ASN A 1 79 ? 9.771 5.525 7.272 1.00 84.19 79 ASN A CA 1
ATOM 611 C C . ASN A 1 79 ? 10.040 6.349 8.548 1.00 84.19 79 ASN A C 1
ATOM 613 O O . ASN A 1 79 ? 11.177 6.426 9.012 1.00 84.19 79 ASN A O 1
ATOM 617 N N . ASP A 1 80 ? 8.996 6.955 9.117 1.00 84.88 80 ASP A N 1
ATOM 618 C CA . ASP A 1 80 ? 9.041 7.617 10.417 1.00 84.88 80 ASP A CA 1
ATOM 619 C C . ASP A 1 80 ? 8.305 6.776 11.464 1.00 84.88 80 ASP A C 1
ATOM 621 O O . ASP A 1 80 ? 7.096 6.572 11.371 1.00 84.88 80 ASP A O 1
ATOM 625 N N . GLY A 1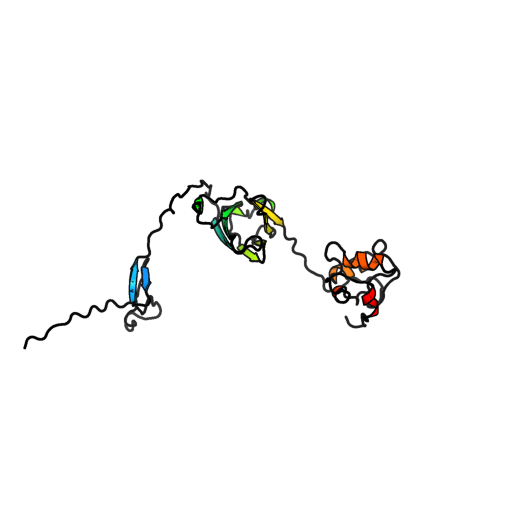 81 ? 9.030 6.318 12.487 1.00 83.12 81 GLY A N 1
ATOM 626 C CA . GLY A 1 81 ? 8.489 5.480 13.560 1.00 83.12 81 GLY A CA 1
ATOM 627 C C . GLY A 1 81 ? 7.436 6.157 14.442 1.00 83.12 81 GLY A C 1
ATOM 628 O O . GLY A 1 81 ? 6.733 5.477 15.186 1.00 83.12 81 GLY A O 1
ATOM 629 N N . GLN A 1 82 ? 7.309 7.482 14.360 1.00 86.88 82 GLN A N 1
ATOM 630 C CA . GLN A 1 82 ? 6.338 8.252 15.136 1.00 86.88 82 GLN A CA 1
ATOM 631 C C . GLN A 1 82 ? 5.019 8.464 14.389 1.00 86.88 82 GLN A C 1
ATOM 633 O O . GLN A 1 82 ? 3.995 8.748 15.015 1.00 86.88 82 GLN A O 1
ATOM 638 N N . THR A 1 83 ? 5.026 8.308 13.065 1.00 88.81 83 THR A N 1
ATOM 639 C CA . THR A 1 83 ? 3.863 8.567 12.222 1.00 88.81 83 THR A CA 1
ATOM 640 C C . THR A 1 83 ? 3.124 7.264 11.942 1.00 88.81 83 THR A C 1
ATOM 642 O O . THR A 1 83 ? 3.665 6.310 11.380 1.00 88.81 83 THR A O 1
ATOM 645 N N . SER A 1 84 ? 1.861 7.208 12.355 1.00 93.94 84 SER A N 1
ATOM 646 C CA . SER A 1 84 ? 0.989 6.048 12.173 1.00 93.94 84 SER A CA 1
ATOM 647 C C . SER A 1 84 ? -0.428 6.501 11.840 1.00 93.94 84 SER A C 1
ATOM 649 O O . SER A 1 84 ? -0.917 7.505 12.364 1.00 93.94 84 SER A O 1
ATOM 651 N N . PHE A 1 85 ? -1.086 5.759 10.953 1.00 95.69 85 PHE A N 1
ATOM 652 C CA . PHE A 1 85 ? -2.430 6.061 10.476 1.00 95.69 85 PHE A CA 1
ATOM 653 C C . PHE A 1 85 ? -3.341 4.841 10.587 1.00 95.69 85 PHE A C 1
ATOM 655 O O . PHE A 1 85 ? -2.969 3.715 10.258 1.00 95.69 85 PHE A O 1
ATOM 662 N N . ARG A 1 86 ? -4.582 5.074 11.004 1.00 95.56 86 ARG A N 1
ATOM 663 C CA . ARG A 1 86 ? -5.686 4.145 10.822 1.00 95.56 86 ARG A CA 1
ATOM 664 C C . ARG A 1 86 ? -6.269 4.373 9.434 1.00 95.56 86 ARG A C 1
ATOM 666 O O . ARG A 1 86 ? -6.827 5.429 9.156 1.00 95.56 86 ARG A O 1
ATOM 673 N N . VAL A 1 87 ? -6.142 3.369 8.585 1.00 97.06 87 VAL A N 1
ATOM 674 C CA . VAL A 1 87 ? -6.752 3.306 7.260 1.00 97.06 87 VAL A CA 1
ATOM 675 C C . VAL A 1 87 ? -8.105 2.632 7.417 1.00 97.06 87 VAL A C 1
ATOM 677 O O . VAL A 1 87 ? -8.189 1.563 8.024 1.00 97.06 87 VAL A O 1
ATOM 680 N N . VAL A 1 88 ? -9.164 3.241 6.900 1.00 95.94 88 VAL A N 1
ATOM 681 C CA . VAL A 1 88 ? -10.502 2.647 6.880 1.00 95.94 88 VAL A CA 1
ATOM 682 C C . VAL A 1 88 ? -11.025 2.701 5.458 1.00 95.94 88 VAL A C 1
ATOM 684 O O . VAL A 1 88 ? -11.165 3.779 4.887 1.00 95.94 88 VAL A O 1
ATOM 687 N N . GLN A 1 89 ? -11.303 1.532 4.899 1.00 96.00 89 GLN A N 1
ATOM 688 C CA . GLN A 1 89 ? -12.092 1.392 3.688 1.00 96.00 89 GLN A CA 1
ATOM 689 C C . GLN A 1 89 ? -13.561 1.550 4.053 1.00 96.00 89 GLN A C 1
ATOM 691 O O . GLN A 1 89 ? -14.036 0.885 4.975 1.00 96.00 89 GLN A O 1
ATOM 696 N N . ILE A 1 90 ? -14.270 2.388 3.308 1.00 95.12 90 ILE A N 1
ATOM 697 C CA . ILE A 1 90 ? -15.727 2.457 3.310 1.00 95.12 90 ILE A CA 1
ATOM 698 C C . ILE A 1 90 ? -16.154 2.423 1.850 1.00 95.12 90 ILE A C 1
ATOM 700 O O . ILE A 1 90 ? -15.913 3.377 1.116 1.00 95.12 90 ILE A O 1
ATOM 704 N N . GLY A 1 91 ? -16.720 1.294 1.427 1.00 94.06 91 GLY A N 1
ATOM 705 C CA . GLY A 1 91 ? -17.015 1.056 0.021 1.00 94.06 91 GLY A CA 1
ATOM 706 C C . GLY A 1 91 ? -15.759 1.125 -0.843 1.00 94.06 91 GLY A C 1
ATOM 707 O O . GLY A 1 91 ? -14.791 0.397 -0.606 1.00 94.06 91 GLY A O 1
ATOM 708 N N . ASP A 1 92 ? -15.797 1.985 -1.851 1.00 93.75 92 ASP A N 1
ATOM 709 C CA . ASP A 1 92 ? -14.716 2.243 -2.801 1.00 93.75 92 ASP A CA 1
ATOM 710 C C . ASP A 1 92 ? -13.703 3.285 -2.302 1.00 93.75 92 ASP A C 1
ATOM 712 O O . ASP A 1 92 ? -12.720 3.551 -2.981 1.00 93.75 92 ASP A O 1
ATOM 716 N N . THR A 1 93 ? -13.892 3.878 -1.123 1.00 95.50 93 THR A N 1
ATOM 717 C CA . THR A 1 93 ? -13.056 4.990 -0.667 1.00 95.50 93 THR A CA 1
ATOM 718 C C . THR A 1 93 ? -12.207 4.596 0.539 1.00 95.50 93 THR A C 1
ATOM 720 O O . THR A 1 93 ? -12.696 4.055 1.535 1.00 95.50 93 THR A O 1
ATOM 723 N N . LEU A 1 94 ? -10.910 4.910 0.487 1.00 96.88 94 LEU A N 1
ATOM 724 C CA . LEU A 1 94 ? -10.015 4.834 1.639 1.00 96.88 94 LEU A CA 1
ATOM 725 C C . LEU A 1 94 ? -9.928 6.181 2.352 1.00 96.88 94 LEU A C 1
ATOM 727 O O . LEU A 1 94 ? -9.614 7.219 1.760 1.00 96.88 94 LEU A O 1
ATOM 731 N N . HIS A 1 95 ? -10.130 6.129 3.661 1.00 96.38 95 HIS A N 1
ATOM 732 C CA . HIS A 1 95 ? -9.989 7.244 4.582 1.00 96.38 95 HIS A CA 1
ATOM 733 C C . HIS A 1 95 ? -8.846 6.988 5.569 1.00 96.38 95 HIS A C 1
ATOM 735 O O . HIS A 1 95 ? -8.580 5.847 5.950 1.00 96.38 95 HIS A O 1
ATOM 741 N N . PHE A 1 96 ? -8.199 8.060 6.023 1.00 96.50 96 PHE A N 1
ATOM 742 C CA . PHE A 1 96 ? -7.024 7.991 6.890 1.00 96.50 96 PHE A CA 1
ATOM 743 C C . PHE A 1 96 ? -7.246 8.842 8.140 1.00 96.50 96 PHE A C 1
ATOM 745 O O . PHE A 1 96 ? -7.609 10.010 8.031 1.00 96.50 96 PHE A O 1
ATOM 752 N N . TRP A 1 97 ? -6.995 8.277 9.319 1.00 95.62 97 TRP A N 1
ATOM 753 C CA . TRP A 1 97 ? -6.944 9.011 10.585 1.00 95.62 97 TRP A CA 1
ATOM 754 C C . TRP A 1 97 ? -5.564 8.865 11.200 1.00 95.62 97 TRP A C 1
ATOM 756 O O . TRP A 1 97 ? -5.097 7.739 11.362 1.00 95.62 97 TRP A O 1
ATOM 766 N N . ALA A 1 98 ? -4.904 9.961 11.566 1.00 94.38 98 ALA A N 1
ATOM 767 C CA . ALA A 1 98 ? -3.651 9.847 12.305 1.00 94.38 98 ALA A CA 1
ATOM 768 C C . ALA A 1 98 ? -3.935 9.240 13.685 1.00 94.38 98 ALA A C 1
ATOM 770 O O . ALA A 1 98 ? -4.866 9.650 14.379 1.00 94.38 98 ALA A O 1
ATOM 771 N N . THR A 1 99 ? -3.134 8.262 14.106 1.00 92.38 99 THR A N 1
ATOM 772 C CA . THR A 1 99 ? -3.318 7.590 15.404 1.00 92.38 99 THR A CA 1
ATOM 773 C C . THR A 1 99 ? -2.735 8.390 16.569 1.00 92.38 99 THR A C 1
ATOM 775 O O . THR A 1 99 ? -2.649 7.885 17.689 1.00 92.38 99 THR A O 1
ATOM 778 N N . THR A 1 100 ? -2.302 9.628 16.323 1.00 86.31 100 THR A N 1
ATOM 779 C CA . THR A 1 100 ? -1.936 10.577 17.372 1.00 86.31 100 THR A CA 1
ATOM 780 C C . THR A 1 100 ? -3.148 10.851 18.257 1.00 86.31 100 THR A C 1
ATOM 782 O O . THR A 1 100 ? -4.260 11.014 17.770 1.00 86.31 100 THR A O 1
ATOM 785 N N . ILE A 1 101 ? -2.932 10.890 19.571 1.00 80.75 101 ILE A N 1
ATOM 786 C CA . ILE A 1 101 ? -4.003 11.057 20.571 1.00 80.75 101 ILE A CA 1
ATOM 787 C C . ILE A 1 101 ? -4.220 12.518 20.993 1.00 80.75 101 ILE A C 1
ATOM 789 O O . ILE A 1 101 ? -5.106 12.809 21.796 1.00 80.75 101 ILE A O 1
ATOM 793 N N . THR A 1 102 ? -3.411 13.437 20.457 1.00 84.44 102 THR A N 1
ATOM 794 C CA . THR A 1 102 ? -3.538 14.880 20.682 1.00 84.44 102 THR A CA 1
ATOM 795 C C . THR A 1 102 ? -3.539 15.607 19.330 1.00 84.44 102 THR A C 1
ATOM 797 O O . THR A 1 102 ? -2.465 15.746 18.745 1.00 84.44 102 THR A O 1
ATOM 800 N N . PRO A 1 103 ? -4.695 16.085 18.830 1.00 84.38 103 PRO A N 1
ATOM 801 C CA . PRO A 1 103 ? -6.041 15.931 19.396 1.00 84.38 103 PRO A CA 1
ATOM 802 C C . PRO A 1 103 ? -6.560 14.486 19.261 1.00 84.38 103 PRO A C 1
ATOM 804 O O . PRO A 1 103 ? -5.848 13.620 18.761 1.00 84.38 103 PRO A O 1
ATOM 807 N N . ALA A 1 104 ? -7.781 14.229 19.739 1.00 90.06 104 ALA A N 1
ATOM 808 C CA . ALA A 1 104 ? -8.455 12.928 19.682 1.00 90.06 104 ALA A CA 1
ATOM 809 C C . ALA A 1 104 ? -8.336 12.255 18.298 1.00 90.06 104 ALA A C 1
ATOM 811 O O . ALA A 1 104 ? -8.396 12.937 17.273 1.00 90.06 104 ALA A O 1
ATOM 812 N N . VAL A 1 105 ? -8.211 10.925 18.249 1.00 91.62 105 VAL A N 1
ATOM 813 C CA . VAL A 1 105 ? -7.961 10.187 16.993 1.00 91.62 105 VAL A CA 1
ATOM 814 C C . VAL A 1 105 ? -9.069 10.449 15.971 1.00 91.62 105 VAL A C 1
ATOM 816 O O . VAL A 1 105 ? -8.794 10.667 14.795 1.00 91.62 105 VAL A O 1
ATOM 819 N N . SER A 1 106 ? -10.322 10.511 16.422 1.00 92.62 106 SER A N 1
ATOM 820 C CA . SER A 1 106 ? -11.500 10.824 15.604 1.00 92.62 106 SER A CA 1
ATOM 821 C C . SER A 1 106 ? -11.470 12.218 14.967 1.00 92.62 106 SER A C 1
ATOM 823 O O . SER A 1 106 ? -12.053 12.400 13.898 1.00 92.62 106 SER A O 1
ATOM 825 N N . GLN A 1 107 ? -10.760 13.182 15.565 1.00 93.19 107 GLN A N 1
ATOM 826 C CA . GLN A 1 107 ? -10.537 14.509 14.978 1.00 93.19 107 GLN A CA 1
ATOM 827 C C . GLN A 1 107 ? -9.444 14.500 13.908 1.00 93.19 107 GLN A C 1
ATOM 829 O O . GLN A 1 107 ? -9.465 15.334 13.007 1.00 93.19 107 GLN A O 1
ATOM 834 N N . ASN A 1 108 ? -8.511 13.550 13.974 1.00 92.81 108 ASN A N 1
ATOM 835 C CA . ASN A 1 108 ? -7.342 13.491 13.099 1.00 92.81 108 ASN A CA 1
ATOM 836 C C . ASN A 1 108 ? -7.633 12.853 11.736 1.00 92.81 108 ASN A C 1
ATOM 838 O O . ASN A 1 108 ? -6.769 12.179 11.174 1.00 92.81 108 ASN A O 1
ATOM 842 N N . LYS A 1 109 ? -8.842 13.043 11.195 1.00 94.19 109 LYS A N 1
ATOM 843 C CA . LYS A 1 109 ? -9.161 12.611 9.834 1.00 94.19 109 LYS A CA 1
ATOM 844 C C . LYS A 1 109 ? -8.362 13.457 8.846 1.00 94.19 109 LYS A C 1
ATOM 846 O O . LYS A 1 109 ? -8.537 14.673 8.791 1.00 94.19 109 LYS A O 1
ATOM 851 N N . ASN A 1 110 ? -7.525 12.818 8.040 1.00 94.88 110 ASN A N 1
ATOM 852 C CA . ASN A 1 110 ? -6.839 13.496 6.952 1.00 94.88 110 ASN A CA 1
ATOM 853 C C . ASN A 1 110 ? -7.853 13.904 5.867 1.00 94.88 110 ASN A C 1
ATOM 855 O O . ASN A 1 110 ? -8.847 13.215 5.617 1.00 94.88 110 ASN A O 1
ATOM 859 N N . SER A 1 111 ? -7.607 15.049 5.234 1.00 94.31 111 SER A N 1
ATOM 860 C CA . SER A 1 111 ? -8.475 15.582 4.177 1.00 94.31 111 SER A CA 1
ATOM 861 C C . SER A 1 111 ? -8.408 14.776 2.875 1.00 94.31 111 SER A C 1
ATOM 863 O O . SER A 1 111 ? -9.385 14.722 2.129 1.00 94.31 111 SER A O 1
ATOM 865 N N . THR A 1 112 ? -7.272 14.131 2.617 1.00 96.25 112 THR A N 1
ATOM 866 C CA . THR A 1 112 ? -7.050 13.286 1.450 1.00 96.25 112 THR A CA 1
ATOM 867 C C . THR A 1 112 ? -7.784 11.963 1.615 1.00 96.25 112 THR A C 1
ATOM 869 O O . THR A 1 112 ? -7.739 11.313 2.660 1.00 96.25 112 THR A O 1
ATOM 872 N N . THR A 1 113 ? -8.422 11.537 0.533 1.00 96.81 113 THR A N 1
ATOM 873 C CA . THR A 1 113 ? -9.042 10.219 0.401 1.00 96.81 113 THR A CA 1
ATOM 874 C C . THR A 1 113 ? -8.558 9.590 -0.894 1.00 96.81 113 THR A C 1
ATOM 876 O O . THR A 1 113 ? -8.168 10.314 -1.812 1.00 96.81 113 THR A O 1
ATOM 879 N N . ILE A 1 114 ? -8.530 8.261 -0.949 1.00 97.12 114 ILE A N 1
ATOM 880 C CA . ILE A 1 114 ? -8.180 7.531 -2.171 1.00 97.12 114 ILE A CA 1
ATOM 881 C C . ILE A 1 114 ? -9.432 6.829 -2.670 1.00 97.12 114 ILE A C 1
ATOM 883 O O . ILE A 1 114 ? -9.991 5.997 -1.960 1.00 97.12 114 ILE A O 1
ATOM 887 N N . ASP A 1 115 ? -9.840 7.180 -3.881 1.00 95.62 115 ASP A N 1
ATOM 888 C CA . ASP A 1 115 ? -10.926 6.535 -4.606 1.00 95.62 115 ASP A CA 1
ATOM 889 C C . ASP A 1 115 ? -10.385 5.293 -5.332 1.00 95.62 115 ASP A C 1
ATOM 891 O O . ASP A 1 115 ? -9.501 5.384 -6.188 1.00 95.62 115 ASP A O 1
ATOM 895 N N . LEU A 1 116 ? -10.883 4.122 -4.945 1.00 94.75 116 LEU A N 1
ATOM 896 C CA . LEU A 1 116 ? -10.483 2.828 -5.486 1.00 94.75 116 LEU A CA 1
ATOM 897 C C . LEU A 1 116 ? -11.159 2.524 -6.826 1.00 94.75 116 LEU A C 1
ATOM 899 O O . LEU A 1 116 ? -10.614 1.719 -7.582 1.00 94.75 116 LEU A O 1
ATOM 903 N N . SER A 1 117 ? -12.273 3.192 -7.157 1.00 92.69 117 SER A N 1
ATOM 904 C CA . SER A 1 117 ? -12.992 3.003 -8.427 1.00 92.69 117 SER A CA 1
ATOM 905 C C . SER A 1 117 ? -12.113 3.326 -9.644 1.00 92.69 117 SER A C 1
ATOM 907 O O . SER A 1 117 ? -12.260 2.747 -10.719 1.00 92.69 117 SER A O 1
ATOM 909 N N . THR A 1 118 ? -11.107 4.188 -9.449 1.00 93.44 118 THR A N 1
ATOM 910 C CA . THR A 1 118 ? -10.111 4.555 -10.469 1.00 93.44 118 THR A CA 1
ATOM 911 C C . THR A 1 118 ? -9.244 3.368 -10.916 1.00 93.44 118 THR A C 1
ATOM 913 O O . THR A 1 118 ? -8.667 3.408 -12.002 1.00 93.44 118 THR A O 1
ATOM 916 N N . TYR A 1 119 ? -9.150 2.311 -10.104 1.00 93.44 119 TYR A N 1
ATOM 917 C CA . TYR A 1 119 ? -8.293 1.146 -10.349 1.00 93.44 119 TYR A CA 1
ATOM 918 C C . TYR A 1 119 ? -9.090 -0.144 -10.593 1.00 93.44 119 TYR A C 1
ATOM 920 O O . TYR A 1 119 ? -8.513 -1.232 -10.599 1.00 93.44 119 TYR A O 1
ATOM 928 N N . GLU A 1 120 ? -10.410 -0.048 -10.761 1.00 92.81 120 GLU A N 1
ATOM 929 C CA . GLU A 1 120 ? -11.286 -1.199 -10.978 1.00 92.81 120 GLU A CA 1
ATOM 930 C C . GLU A 1 120 ? -11.030 -1.906 -12.308 1.00 92.81 120 GLU A C 1
ATOM 932 O O . GLU A 1 120 ? -10.816 -1.278 -13.346 1.00 92.81 120 GLU A O 1
ATOM 937 N N . THR A 1 121 ? -11.121 -3.237 -12.285 1.00 87.94 121 THR A N 1
ATOM 938 C CA . THR A 1 121 ? -11.019 -4.077 -13.488 1.00 87.94 121 THR A CA 1
ATOM 939 C C . THR A 1 121 ? -12.380 -4.539 -14.016 1.00 87.94 121 THR A C 1
ATOM 941 O O . THR A 1 121 ? -12.502 -4.806 -15.211 1.00 87.94 121 THR A O 1
ATOM 944 N N . ASP A 1 122 ? -13.416 -4.602 -13.167 1.00 82.50 122 ASP A N 1
ATOM 945 C CA . ASP A 1 122 ? -14.783 -5.015 -13.536 1.00 82.50 122 ASP A CA 1
ATOM 946 C C . ASP A 1 122 ? -15.851 -4.304 -12.683 1.00 82.50 122 ASP A C 1
ATOM 948 O O . ASP A 1 122 ? -16.511 -4.899 -11.827 1.00 82.50 122 ASP A O 1
ATOM 952 N N . SER A 1 123 ? -16.045 -3.013 -12.952 1.00 79.44 123 SER A N 1
ATOM 953 C CA . SER A 1 123 ? -17.015 -2.165 -12.243 1.00 79.44 123 SER A CA 1
ATOM 954 C C . SER A 1 123 ? -18.480 -2.569 -12.464 1.00 79.44 123 SER A C 1
ATOM 956 O O . SER A 1 123 ? -19.354 -2.229 -11.669 1.00 79.44 123 SER A O 1
ATOM 958 N N . ALA A 1 124 ? -18.780 -3.303 -13.541 1.00 78.88 124 ALA A N 1
ATOM 959 C CA . ALA A 1 124 ? -20.155 -3.611 -13.932 1.00 78.88 124 ALA A CA 1
ATOM 960 C C . ALA A 1 124 ? -20.761 -4.783 -13.149 1.00 78.88 124 ALA A C 1
ATOM 962 O O . ALA A 1 124 ? -21.962 -4.777 -12.877 1.00 78.88 124 ALA A O 1
ATOM 963 N N . ASN A 1 125 ? -19.956 -5.794 -12.812 1.00 82.81 125 ASN A N 1
ATOM 964 C CA . ASN A 1 125 ? -20.445 -6.999 -12.138 1.00 82.81 125 ASN A CA 1
ATOM 965 C C . ASN A 1 125 ? -19.878 -7.162 -10.728 1.00 82.81 125 ASN A C 1
ATOM 967 O O . ASN A 1 125 ? -20.517 -7.800 -9.892 1.00 82.81 125 ASN A O 1
ATOM 971 N N . ASN A 1 126 ? -18.695 -6.601 -10.465 1.00 84.50 126 ASN A N 1
ATOM 972 C CA . ASN A 1 126 ? -17.958 -6.820 -9.229 1.00 84.50 126 ASN A CA 1
ATOM 973 C C . ASN A 1 126 ? -17.319 -5.516 -8.717 1.00 84.50 126 ASN A C 1
ATOM 975 O O . ASN A 1 126 ? -16.091 -5.410 -8.671 1.00 84.50 126 ASN A O 1
ATOM 979 N N . PRO A 1 127 ? -18.130 -4.521 -8.316 1.00 87.00 127 PRO A N 1
ATOM 980 C CA . PRO A 1 127 ? -17.598 -3.245 -7.859 1.00 87.00 127 PRO A CA 1
ATOM 981 C C . PRO A 1 127 ? -16.823 -3.422 -6.544 1.00 87.00 127 PRO A C 1
ATOM 983 O O . PRO A 1 127 ? -17.156 -4.275 -5.708 1.00 87.00 127 PRO A O 1
ATOM 986 N N . VAL A 1 128 ? -15.780 -2.614 -6.353 1.00 89.69 128 VAL A N 1
ATOM 987 C CA . VAL A 1 128 ? -14.864 -2.701 -5.204 1.00 89.69 128 VAL A CA 1
ATOM 988 C C . VAL A 1 128 ? -15.576 -2.438 -3.885 1.00 89.69 128 VAL A C 1
ATOM 990 O O . VAL A 1 128 ? -15.246 -3.053 -2.875 1.00 89.69 128 VAL A O 1
ATOM 993 N N . GLU A 1 129 ? -16.620 -1.612 -3.891 1.00 90.81 129 GLU A N 1
ATOM 994 C CA . GLU A 1 129 ? -17.412 -1.305 -2.695 1.00 90.81 129 GLU A CA 1
ATOM 995 C C . GLU A 1 129 ? -18.084 -2.528 -2.041 1.00 90.81 129 GLU A C 1
ATOM 997 O O . GLU A 1 129 ? -18.380 -2.527 -0.838 1.00 90.81 129 GLU A O 1
ATOM 1002 N N . ASN A 1 130 ? -18.288 -3.595 -2.818 1.00 89.25 130 ASN A N 1
ATOM 1003 C CA . ASN A 1 130 ? -18.978 -4.806 -2.388 1.00 89.25 130 ASN A CA 1
ATOM 1004 C C . ASN A 1 130 ? -18.055 -5.855 -1.765 1.00 89.25 130 ASN A C 1
ATOM 1006 O O . ASN A 1 130 ? -18.539 -6.921 -1.388 1.00 89.25 130 ASN A O 1
ATOM 1010 N N . ASN A 1 131 ? -16.752 -5.594 -1.649 1.00 90.44 131 ASN A N 1
ATOM 1011 C CA . ASN A 1 131 ? -15.804 -6.534 -1.061 1.00 90.44 131 ASN A CA 1
ATOM 1012 C C . ASN A 1 131 ? -14.711 -5.810 -0.261 1.00 90.44 131 ASN A C 1
ATOM 1014 O O . ASN A 1 131 ? -14.458 -4.616 -0.404 1.00 90.44 131 ASN A O 1
ATOM 1018 N N . ILE A 1 132 ? -14.062 -6.544 0.643 1.00 93.31 132 ILE A N 1
ATOM 1019 C CA . ILE A 1 132 ? -13.007 -5.982 1.490 1.00 93.31 132 ILE A CA 1
ATOM 1020 C C . ILE A 1 132 ? -11.661 -5.961 0.764 1.00 93.31 132 ILE A C 1
ATOM 1022 O O . ILE A 1 132 ? -11.245 -6.942 0.147 1.00 93.31 132 ILE A O 1
ATOM 1026 N N . CYS A 1 133 ? -10.934 -4.861 0.913 1.00 94.75 133 CYS A N 1
ATOM 1027 C CA . CYS A 1 133 ? -9.533 -4.766 0.536 1.00 94.75 133 CYS A CA 1
ATOM 1028 C C . CYS A 1 133 ? -8.650 -5.502 1.547 1.00 94.75 133 CYS A C 1
ATOM 1030 O O . CYS A 1 133 ? -8.971 -5.600 2.735 1.00 94.75 133 CYS A O 1
ATOM 1032 N N . GLN A 1 134 ? -7.502 -5.976 1.079 1.00 96.50 134 GLN A N 1
ATOM 1033 C CA . GLN A 1 134 ? -6.414 -6.487 1.903 1.00 96.50 134 GLN A CA 1
ATOM 1034 C C . GLN A 1 134 ? -5.263 -5.483 1.900 1.00 96.50 134 GLN A C 1
ATOM 1036 O O . GLN A 1 134 ? -4.932 -4.892 0.870 1.00 96.50 134 GLN A O 1
ATOM 1041 N N . PHE A 1 135 ? -4.648 -5.311 3.066 1.00 96.94 135 PHE A N 1
ATOM 1042 C CA . PHE A 1 135 ? -3.646 -4.283 3.315 1.00 96.94 135 PHE A CA 1
ATOM 1043 C C . PHE A 1 135 ? -2.362 -4.910 3.841 1.00 96.94 135 PHE A C 1
ATOM 1045 O O . PHE A 1 135 ? -2.395 -5.790 4.703 1.00 96.94 135 PHE A O 1
ATOM 1052 N N . THR A 1 136 ? -1.224 -4.407 3.377 1.00 95.94 136 THR A N 1
ATOM 1053 C CA . THR A 1 136 ? 0.067 -4.703 3.993 1.00 95.94 136 THR A CA 1
ATOM 1054 C C . THR A 1 136 ? 0.982 -3.490 3.925 1.00 95.94 136 THR A C 1
ATOM 1056 O O . THR A 1 136 ? 1.059 -2.807 2.905 1.00 95.94 136 THR A O 1
ATOM 1059 N N . ALA A 1 137 ? 1.671 -3.195 5.022 1.00 93.06 137 ALA A N 1
ATOM 1060 C CA . ALA A 1 137 ? 2.695 -2.164 5.058 1.00 93.06 137 ALA A CA 1
ATOM 1061 C C . ALA A 1 137 ? 4.064 -2.782 4.746 1.00 93.06 137 ALA A C 1
ATOM 1063 O O . ALA A 1 137 ? 4.438 -3.817 5.296 1.00 93.06 137 ALA A O 1
ATOM 1064 N N . THR A 1 138 ? 4.835 -2.145 3.871 1.00 87.12 138 THR A N 1
ATOM 1065 C CA . THR A 1 138 ? 6.221 -2.529 3.580 1.00 87.12 138 THR A CA 1
ATOM 1066 C C . THR A 1 138 ? 7.057 -1.274 3.390 1.00 87.12 138 THR A C 1
ATOM 1068 O O . THR A 1 138 ? 6.757 -0.427 2.547 1.00 87.12 138 THR A O 1
ATOM 1071 N N . ASN A 1 139 ? 8.131 -1.153 4.174 1.00 85.12 139 ASN A N 1
ATOM 1072 C CA . ASN A 1 139 ? 8.955 0.052 4.264 1.00 85.12 139 ASN A CA 1
ATOM 1073 C C . ASN A 1 139 ? 8.090 1.302 4.519 1.00 85.12 139 ASN A C 1
ATOM 1075 O O . ASN A 1 139 ? 7.441 1.406 5.553 1.00 85.12 139 ASN A O 1
ATOM 1079 N N . LYS A 1 140 ? 8.061 2.234 3.558 1.00 86.50 140 LYS A N 1
ATOM 1080 C CA . LYS A 1 140 ? 7.295 3.488 3.600 1.00 86.50 140 LYS A CA 1
ATOM 1081 C C . LYS A 1 140 ? 5.976 3.441 2.825 1.00 86.50 140 LYS A C 1
ATOM 1083 O O . LYS A 1 140 ? 5.362 4.489 2.648 1.00 86.50 140 LYS A O 1
ATOM 1088 N N . TYR A 1 141 ? 5.597 2.277 2.302 1.00 91.94 141 TYR A N 1
ATOM 1089 C CA . TYR A 1 141 ? 4.451 2.105 1.416 1.00 91.94 141 TYR A CA 1
ATOM 1090 C C . TYR A 1 141 ? 3.358 1.294 2.102 1.00 91.94 141 TYR A C 1
ATOM 1092 O O . TYR A 1 141 ? 3.640 0.332 2.822 1.00 91.94 141 TYR A O 1
ATOM 1100 N N . LEU A 1 142 ? 2.111 1.653 1.823 1.00 95.69 142 LEU A N 1
ATOM 1101 C CA . LEU A 1 142 ? 0.959 0.805 2.089 1.00 95.69 142 LEU A CA 1
ATOM 1102 C C . LEU A 1 142 ? 0.533 0.162 0.778 1.00 95.69 142 LEU A C 1
ATOM 1104 O O . LEU A 1 142 ? 0.114 0.859 -0.138 1.00 95.69 142 LEU A O 1
ATOM 1108 N N . VAL A 1 143 ? 0.637 -1.154 0.688 1.00 96.38 143 VAL A N 1
ATOM 1109 C CA . VAL A 1 143 ? 0.140 -1.914 -0.456 1.00 96.38 143 VAL A CA 1
ATOM 1110 C C . VAL A 1 143 ? -1.311 -2.290 -0.186 1.00 96.38 143 VAL A C 1
ATOM 1112 O O . VAL A 1 143 ? -1.637 -2.820 0.881 1.00 96.38 143 VAL A O 1
ATOM 1115 N N . VAL A 1 144 ? -2.171 -2.007 -1.158 1.00 96.69 144 VAL A N 1
ATOM 1116 C CA . VAL A 1 144 ? -3.598 -2.323 -1.133 1.00 96.69 144 VAL A CA 1
ATOM 1117 C C . VAL A 1 144 ? -3.892 -3.267 -2.285 1.00 96.69 144 VAL A C 1
ATOM 1119 O O . VAL A 1 144 ? -3.494 -3.030 -3.426 1.00 96.69 144 VAL A O 1
ATOM 1122 N N . THR A 1 145 ? -4.575 -4.359 -1.969 1.00 95.25 145 THR A N 1
ATOM 1123 C CA . THR A 1 145 ? -4.943 -5.391 -2.937 1.00 95.25 145 THR A CA 1
ATOM 1124 C C . THR A 1 145 ? -6.408 -5.750 -2.776 1.00 95.25 145 THR A C 1
ATOM 1126 O O . THR A 1 145 ? -6.954 -5.708 -1.671 1.00 95.25 145 THR A O 1
ATOM 1129 N N . HIS A 1 146 ? -7.047 -6.108 -3.880 1.00 93.81 146 HIS A N 1
ATOM 1130 C CA . HIS A 1 146 ? -8.446 -6.495 -3.916 1.00 93.81 146 HIS A CA 1
ATOM 1131 C C . HIS A 1 146 ? -8.702 -7.335 -5.177 1.00 93.81 146 HIS A C 1
ATOM 1133 O O . HIS A 1 146 ? -7.965 -7.226 -6.152 1.00 93.81 146 HIS A O 1
ATOM 1139 N N . SER A 1 147 ? -9.715 -8.205 -5.162 1.00 90.88 147 SER A N 1
ATOM 1140 C CA . SER A 1 147 ? -9.947 -9.180 -6.243 1.00 90.88 147 SER A CA 1
ATOM 1141 C C . SER A 1 147 ? -10.392 -8.567 -7.575 1.00 90.88 147 SER A C 1
ATOM 1143 O O . SER A 1 147 ? -10.216 -9.197 -8.612 1.00 90.88 147 SER A O 1
ATOM 1145 N N . TYR A 1 148 ? -10.960 -7.361 -7.545 1.00 92.75 148 TYR A N 1
ATOM 1146 C CA . TYR A 1 148 ? -11.551 -6.674 -8.705 1.00 92.75 148 TYR A CA 1
ATOM 1147 C C . TYR A 1 148 ? -10.914 -5.306 -8.993 1.00 92.75 148 TYR A C 1
ATOM 1149 O O . TYR A 1 148 ? -11.527 -4.444 -9.617 1.00 92.75 148 TYR A O 1
ATOM 1157 N N . MET A 1 149 ? -9.693 -5.085 -8.501 1.00 92.25 149 MET A N 1
ATOM 1158 C CA . MET A 1 149 ? -8.909 -3.890 -8.809 1.00 92.25 149 MET A CA 1
ATOM 1159 C C . MET A 1 149 ? -7.472 -4.281 -9.137 1.00 92.25 149 MET A C 1
ATOM 1161 O O . MET A 1 149 ? -6.968 -5.288 -8.633 1.00 92.25 149 MET A O 1
ATOM 1165 N N . GLU A 1 150 ? -6.793 -3.441 -9.904 1.00 93.81 150 GLU A N 1
ATOM 1166 C CA . GLU A 1 150 ? -5.343 -3.529 -10.028 1.00 93.81 150 GLU A CA 1
ATOM 1167 C C . GLU A 1 150 ? -4.683 -3.074 -8.718 1.00 93.81 150 GLU A C 1
ATOM 1169 O O . GLU A 1 150 ? -5.083 -2.052 -8.152 1.00 93.81 150 GLU A O 1
ATOM 1174 N N . PRO A 1 151 ? -3.690 -3.814 -8.193 1.00 94.94 151 PRO A N 1
ATOM 1175 C CA . PRO A 1 151 ? -3.084 -3.498 -6.909 1.00 94.94 151 PRO A CA 1
ATOM 1176 C C . PRO A 1 151 ? -2.441 -2.111 -6.937 1.00 94.94 151 PRO A C 1
ATOM 1178 O O . PRO A 1 151 ? -1.866 -1.690 -7.940 1.00 94.94 151 PRO A O 1
ATOM 1181 N N . ILE A 1 152 ? -2.500 -1.402 -5.815 1.00 96.94 152 ILE A N 1
ATOM 1182 C CA . ILE A 1 152 ? -1.914 -0.065 -5.674 1.00 96.94 152 ILE A CA 1
ATOM 1183 C C . ILE A 1 152 ? -0.950 -0.037 -4.493 1.00 96.94 152 ILE A C 1
ATOM 1185 O O . ILE A 1 152 ? -1.104 -0.782 -3.521 1.00 96.94 152 ILE A O 1
ATOM 1189 N N . TYR A 1 153 ? 0.023 0.867 -4.539 1.00 95.94 153 TYR A N 1
ATOM 1190 C CA . TYR A 1 153 ? 0.722 1.309 -3.340 1.00 95.94 153 TYR A CA 1
ATOM 1191 C C . TYR A 1 153 ? 0.387 2.765 -3.039 1.00 95.94 153 TYR A C 1
ATOM 1193 O O . TYR A 1 153 ? 0.192 3.583 -3.937 1.00 95.94 153 TYR A O 1
ATOM 1201 N N . ILE A 1 154 ? 0.351 3.092 -1.753 1.00 96.81 154 ILE A N 1
ATOM 1202 C CA . ILE A 1 154 ? 0.068 4.428 -1.249 1.00 96.81 154 ILE A CA 1
ATOM 1203 C C . ILE A 1 154 ? 1.315 4.972 -0.562 1.00 96.81 154 ILE A C 1
ATOM 1205 O O . ILE A 1 154 ? 1.957 4.293 0.245 1.00 96.81 154 ILE A O 1
ATOM 1209 N N . THR A 1 155 ? 1.645 6.217 -0.889 1.00 95.56 155 THR A N 1
ATOM 1210 C CA . THR A 1 155 ? 2.680 7.014 -0.227 1.00 95.56 155 THR A CA 1
ATOM 1211 C C . THR A 1 155 ? 2.060 8.172 0.530 1.00 95.56 155 THR A C 1
ATOM 1213 O O . THR A 1 155 ? 1.067 8.741 0.086 1.00 95.56 155 THR A O 1
ATOM 1216 N N . TYR A 1 156 ? 2.696 8.554 1.630 1.00 95.31 156 TYR A N 1
ATOM 1217 C CA . TYR A 1 156 ? 2.357 9.740 2.407 1.00 95.31 156 TYR A CA 1
ATOM 1218 C C . TYR A 1 156 ? 3.470 10.782 2.277 1.00 95.31 156 TYR A C 1
ATOM 1220 O O . TYR A 1 156 ? 4.649 10.443 2.416 1.00 95.31 156 TYR A O 1
ATOM 1228 N N . ASN A 1 157 ? 3.095 12.034 2.013 1.00 92.88 157 ASN A N 1
ATOM 1229 C CA . ASN A 1 157 ? 4.000 13.176 2.024 1.00 92.88 157 ASN A CA 1
ATOM 1230 C C . ASN A 1 157 ? 3.742 14.033 3.279 1.00 92.88 157 ASN A C 1
ATOM 1232 O O . ASN A 1 157 ? 2.711 14.708 3.328 1.00 92.88 157 ASN A O 1
ATOM 1236 N N . PRO A 1 158 ? 4.666 14.053 4.260 1.00 90.31 158 PRO A N 1
ATOM 1237 C CA . PRO A 1 158 ? 4.488 14.806 5.500 1.00 90.31 158 PRO A CA 1
ATOM 1238 C C . PRO A 1 158 ? 4.519 16.330 5.311 1.00 90.31 158 PRO A C 1
ATOM 1240 O O . PRO A 1 158 ? 3.925 17.040 6.113 1.00 90.31 158 PRO A O 1
ATOM 1243 N N . GLU A 1 159 ? 5.161 16.845 4.257 1.00 90.88 159 GLU A N 1
ATOM 1244 C CA . GLU A 1 159 ? 5.257 18.296 4.012 1.00 90.88 159 GLU A CA 1
ATOM 1245 C C . GLU A 1 159 ? 3.922 18.895 3.557 1.00 90.88 159 GLU A C 1
ATOM 1247 O O . GLU A 1 159 ? 3.607 20.048 3.843 1.00 90.88 159 GLU A O 1
ATOM 1252 N N . THR A 1 160 ? 3.132 18.107 2.825 1.00 92.31 160 THR A N 1
ATOM 1253 C CA . THR A 1 160 ? 1.828 18.524 2.292 1.00 92.31 160 THR A CA 1
ATOM 1254 C C . THR A 1 160 ? 0.654 17.858 3.002 1.00 92.31 160 THR A C 1
ATOM 1256 O O . THR A 1 160 ? -0.481 18.102 2.605 1.00 92.31 160 THR A O 1
ATOM 1259 N N . ASP A 1 161 ? 0.919 16.996 3.991 1.00 92.06 161 ASP A N 1
ATOM 1260 C CA . ASP A 1 161 ? -0.070 16.162 4.690 1.00 92.06 161 ASP A CA 1
ATOM 1261 C C . ASP A 1 161 ? -1.024 15.434 3.720 1.00 92.06 161 ASP A C 1
ATOM 1263 O O . ASP A 1 161 ? -2.249 15.447 3.866 1.00 92.06 161 ASP A O 1
ATOM 1267 N N . ALA A 1 162 ? -0.456 14.836 2.666 1.00 94.81 162 ALA A N 1
ATOM 1268 C CA . ALA A 1 162 ? -1.225 14.268 1.560 1.00 94.81 162 ALA A CA 1
ATOM 1269 C C . ALA A 1 162 ? -0.827 12.826 1.245 1.00 94.81 162 ALA A C 1
ATOM 1271 O O . ALA A 1 162 ? 0.348 12.452 1.304 1.00 94.81 162 ALA A O 1
ATOM 1272 N N . PHE A 1 163 ? -1.822 12.035 0.849 1.00 96.25 163 PHE A N 1
ATOM 1273 C CA . PHE A 1 163 ? -1.639 10.677 0.351 1.00 96.25 163 PHE A CA 1
ATOM 1274 C C . PHE A 1 163 ? -1.668 10.653 -1.179 1.00 96.25 163 PHE A C 1
ATOM 1276 O O . PHE A 1 163 ? -2.338 11.454 -1.829 1.00 96.25 163 PHE A O 1
ATOM 1283 N N . SER A 1 164 ? -0.930 9.728 -1.778 1.00 96.31 164 SER A N 1
ATOM 1284 C CA . SER A 1 164 ? -0.946 9.504 -3.225 1.00 96.31 164 SER A CA 1
ATOM 1285 C C . SER A 1 164 ? -0.939 8.015 -3.503 1.00 96.31 164 SER A C 1
ATOM 1287 O O . SER A 1 164 ? -0.146 7.287 -2.905 1.00 96.31 164 SER A O 1
ATOM 1289 N N . ALA A 1 165 ? -1.829 7.581 -4.389 1.00 96.88 165 ALA A N 1
ATOM 1290 C CA . ALA A 1 165 ? -1.945 6.200 -4.822 1.00 96.88 165 ALA A CA 1
ATOM 1291 C C . ALA A 1 165 ? -1.339 6.030 -6.217 1.00 96.88 165 ALA A C 1
ATOM 1293 O O . ALA A 1 165 ? -1.615 6.810 -7.132 1.00 96.88 165 ALA A O 1
ATOM 1294 N N . THR A 1 166 ? -0.533 4.987 -6.372 1.00 96.00 166 THR A N 1
ATOM 1295 C CA . THR A 1 166 ? 0.065 4.599 -7.646 1.00 96.00 166 THR A CA 1
ATOM 1296 C C . THR A 1 166 ? -0.251 3.137 -7.915 1.00 96.00 166 THR A C 1
ATOM 1298 O O . THR A 1 166 ? -0.053 2.283 -7.050 1.00 96.00 166 THR A O 1
ATOM 1301 N N . GLN A 1 167 ? -0.726 2.853 -9.125 1.00 95.81 167 GLN A N 1
ATOM 1302 C CA . GLN A 1 167 ? -0.980 1.493 -9.579 1.00 95.81 167 GLN A CA 1
ATOM 1303 C C . GLN A 1 167 ? 0.323 0.703 -9.714 1.00 95.81 167 GLN A C 1
ATOM 1305 O O . GLN A 1 167 ? 1.324 1.199 -10.231 1.00 95.81 167 GLN A O 1
ATOM 1310 N N . ILE A 1 168 ? 0.295 -0.536 -9.239 1.00 93.00 168 ILE A N 1
ATOM 1311 C CA . ILE A 1 168 ? 1.353 -1.520 -9.411 1.00 93.00 168 ILE A CA 1
ATOM 1312 C C . ILE A 1 168 ? 1.042 -2.292 -10.688 1.00 93.00 168 ILE A C 1
ATOM 1314 O O . ILE A 1 168 ? 0.090 -3.067 -10.736 1.00 93.00 168 ILE A O 1
ATOM 1318 N N . THR A 1 169 ? 1.875 -2.124 -11.708 1.00 89.06 169 THR A N 1
ATOM 1319 C CA . THR A 1 169 ? 1.872 -3.039 -12.850 1.00 89.06 169 THR A CA 1
ATOM 1320 C C . THR A 1 169 ? 2.587 -4.316 -12.434 1.00 89.06 169 THR A C 1
ATOM 1322 O O . THR A 1 169 ? 3.779 -4.295 -12.122 1.00 89.06 169 THR A O 1
ATOM 1325 N N . VAL A 1 170 ? 1.859 -5.432 -12.397 1.00 83.56 170 VAL A N 1
ATOM 1326 C CA . VAL A 1 170 ? 2.461 -6.740 -12.136 1.00 83.56 170 VAL A CA 1
ATOM 1327 C C . VAL A 1 170 ? 3.098 -7.238 -13.425 1.00 83.56 170 VAL A C 1
ATOM 1329 O O . VAL A 1 170 ? 2.414 -7.614 -14.374 1.00 83.56 170 VAL A O 1
ATOM 1332 N N . GLU A 1 171 ? 4.423 -7.241 -13.449 1.00 82.50 171 GLU A N 1
ATOM 1333 C CA . GLU A 1 171 ? 5.208 -7.751 -14.566 1.00 82.50 171 GLU A CA 1
ATOM 1334 C C . GLU A 1 171 ? 5.797 -9.116 -14.199 1.00 82.50 171 GLU A C 1
ATOM 1336 O O . GLU A 1 171 ? 6.249 -9.341 -13.073 1.00 82.50 171 GLU A O 1
ATOM 1341 N N . ILE A 1 172 ? 5.795 -10.039 -15.158 1.00 81.25 172 ILE A N 1
ATOM 1342 C CA . ILE A 1 172 ? 6.486 -11.325 -15.047 1.00 81.25 172 ILE A CA 1
ATOM 1343 C C . ILE A 1 172 ? 7.729 -11.283 -15.926 1.00 81.25 172 ILE A C 1
ATOM 1345 O O . ILE A 1 172 ? 7.673 -10.816 -17.062 1.00 81.25 172 ILE A O 1
ATOM 1349 N N . ARG A 1 173 ? 8.857 -11.769 -15.404 1.00 77.81 173 ARG A N 1
ATOM 1350 C CA . ARG A 1 173 ? 10.058 -11.934 -16.226 1.00 77.81 173 ARG A CA 1
ATOM 1351 C C . ARG A 1 173 ? 9.920 -13.184 -17.075 1.00 77.81 173 ARG A C 1
ATOM 1353 O O . ARG A 1 173 ? 9.547 -14.235 -16.551 1.00 77.81 173 ARG A O 1
ATOM 1360 N N . ASP A 1 174 ? 10.265 -13.064 -18.351 1.00 82.88 174 ASP A N 1
ATOM 1361 C CA . ASP A 1 174 ? 10.520 -14.245 -19.164 1.00 82.88 174 ASP A CA 1
ATOM 1362 C C . ASP A 1 174 ? 11.909 -14.803 -18.820 1.00 82.88 174 ASP A C 1
ATOM 1364 O O . ASP A 1 174 ? 12.869 -14.052 -18.630 1.00 82.88 174 ASP A O 1
ATOM 1368 N N . PHE A 1 175 ? 11.997 -16.124 -18.704 1.00 80.75 175 PHE A N 1
ATOM 1369 C CA . PHE A 1 175 ? 13.254 -16.841 -18.493 1.00 80.75 175 PHE A CA 1
ATOM 1370 C C . PHE A 1 175 ? 13.866 -17.319 -19.808 1.00 80.75 175 PHE A C 1
ATOM 1372 O O . PHE A 1 175 ? 15.036 -17.694 -19.832 1.00 80.75 175 PHE A O 1
ATOM 1379 N N . MET A 1 176 ? 13.087 -17.329 -20.892 1.00 83.50 176 MET A N 1
ATOM 1380 C CA . MET A 1 176 ? 13.556 -17.695 -22.217 1.00 83.50 176 MET A CA 1
ATOM 1381 C C . MET A 1 176 ? 13.730 -16.436 -23.061 1.00 83.50 176 MET A C 1
ATOM 1383 O O . MET A 1 176 ? 12.799 -15.663 -23.268 1.00 83.50 176 MET A O 1
ATOM 1387 N N . GLY A 1 177 ? 14.950 -16.234 -23.553 1.00 84.31 177 GLY A N 1
ATOM 1388 C CA . GLY A 1 177 ? 15.212 -15.218 -24.560 1.00 84.31 177 GLY A CA 1
ATOM 1389 C C . GLY A 1 177 ? 14.592 -15.585 -25.908 1.00 84.31 177 GLY A C 1
ATOM 1390 O O . GLY A 1 177 ? 14.257 -16.742 -26.178 1.00 84.31 177 GLY A O 1
ATOM 1391 N N . VAL A 1 178 ? 14.471 -14.588 -26.774 1.00 91.69 178 VAL A N 1
ATOM 1392 C CA . VAL A 1 178 ? 14.178 -14.782 -28.195 1.00 91.69 178 VAL A CA 1
ATOM 1393 C C . VAL A 1 178 ? 15.490 -14.892 -28.972 1.00 91.69 178 VAL A C 1
ATOM 1395 O O . VAL A 1 178 ? 16.485 -14.288 -28.582 1.00 91.69 178 VAL A O 1
ATOM 1398 N N . ASP A 1 179 ? 15.497 -15.644 -30.072 1.00 92.75 179 ASP A N 1
ATOM 1399 C CA . ASP A 1 179 ? 16.675 -15.751 -30.941 1.00 92.75 179 ASP A CA 1
ATOM 1400 C C . ASP A 1 179 ? 17.004 -14.382 -31.564 1.00 92.75 179 ASP A C 1
ATOM 1402 O O . ASP A 1 179 ? 16.201 -13.813 -32.310 1.00 92.75 179 ASP A O 1
ATOM 1406 N N . ASP A 1 180 ? 18.171 -13.839 -31.219 1.00 91.75 180 ASP A N 1
ATOM 1407 C CA . ASP A 1 180 ? 18.725 -12.593 -31.748 1.00 91.75 180 ASP A CA 1
ATOM 1408 C C . ASP A 1 180 ? 19.862 -12.827 -32.756 1.00 91.75 180 ASP A C 1
ATOM 1410 O O . ASP A 1 180 ? 20.426 -11.856 -33.266 1.00 91.75 180 ASP A O 1
ATOM 1414 N N . SER A 1 181 ? 20.126 -14.092 -33.115 1.00 92.38 181 SER A N 1
ATOM 1415 C CA . SER A 1 181 ? 21.195 -14.527 -34.022 1.00 92.38 181 SER A CA 1
ATOM 1416 C C . SER A 1 181 ? 22.613 -14.183 -33.553 1.00 92.38 181 SER A C 1
ATOM 1418 O O . SER A 1 181 ? 23.516 -14.125 -34.389 1.00 92.38 181 SER A O 1
ATOM 1420 N N . LEU A 1 182 ? 22.797 -13.957 -32.250 1.00 90.06 182 LEU A N 1
ATOM 1421 C CA . LEU A 1 182 ? 24.088 -13.716 -31.613 1.00 90.06 182 LEU A CA 1
ATOM 1422 C C . LEU A 1 182 ? 24.473 -14.917 -30.747 1.00 90.06 182 LEU A C 1
ATOM 1424 O O . LEU A 1 182 ? 23.609 -15.571 -30.153 1.00 90.06 182 LEU A O 1
ATOM 1428 N N . ASP A 1 183 ? 25.769 -15.202 -30.653 1.00 89.81 183 ASP A N 1
ATOM 1429 C CA . ASP A 1 183 ? 26.248 -16.168 -29.663 1.00 89.81 183 ASP A CA 1
ATOM 1430 C C . ASP A 1 183 ? 26.070 -15.610 -28.235 1.00 89.81 183 ASP A C 1
ATOM 1432 O O . ASP A 1 183 ? 25.950 -14.403 -28.009 1.00 89.81 183 ASP A O 1
ATOM 1436 N N . ILE A 1 184 ? 26.037 -16.493 -27.233 1.00 87.56 184 ILE A N 1
ATOM 1437 C CA . ILE A 1 184 ? 25.703 -16.110 -25.849 1.00 87.56 184 ILE A CA 1
ATOM 1438 C C . ILE A 1 184 ? 26.679 -15.081 -25.253 1.00 87.56 184 ILE A C 1
ATOM 1440 O O . ILE A 1 184 ? 26.275 -14.214 -24.479 1.00 87.56 184 ILE A O 1
ATOM 1444 N N . ASP A 1 185 ? 27.950 -15.167 -25.634 1.00 88.25 185 ASP A N 1
ATOM 1445 C CA . ASP A 1 185 ? 29.057 -14.309 -25.224 1.00 88.25 185 ASP A CA 1
ATOM 1446 C C . ASP A 1 185 ? 29.385 -13.226 -26.266 1.00 88.25 185 ASP A C 1
ATOM 1448 O O . ASP A 1 185 ? 30.277 -12.400 -26.052 1.00 88.25 185 ASP A O 1
ATOM 1452 N N . GLU A 1 186 ? 28.649 -13.182 -27.380 1.00 90.75 186 GLU A N 1
ATOM 1453 C CA . GLU A 1 186 ? 28.882 -12.213 -28.439 1.00 90.75 186 GLU A CA 1
ATOM 1454 C C . GLU A 1 186 ? 28.442 -10.813 -28.002 1.00 90.75 186 GLU A C 1
ATOM 1456 O O . GLU A 1 186 ? 27.275 -10.555 -27.708 1.00 90.75 186 GLU A O 1
ATOM 1461 N N . ARG A 1 187 ? 29.403 -9.882 -27.990 1.00 91.69 187 ARG A N 1
ATOM 1462 C CA . ARG A 1 187 ? 29.167 -8.443 -27.829 1.00 91.69 187 ARG A CA 1
ATOM 1463 C C . ARG A 1 187 ? 29.144 -7.784 -29.210 1.00 91.69 187 ARG A C 1
ATOM 1465 O O . ARG A 1 187 ? 30.212 -7.468 -29.749 1.00 91.69 187 ARG A O 1
ATOM 1472 N N . PRO A 1 188 ? 27.970 -7.586 -29.834 1.00 92.00 188 PRO A N 1
ATOM 1473 C CA . PRO A 1 188 ? 27.905 -7.033 -31.178 1.00 92.00 188 PRO A CA 1
ATOM 1474 C C . PRO A 1 188 ? 28.346 -5.568 -31.168 1.00 92.00 188 PRO A C 1
ATOM 1476 O O . PRO A 1 188 ? 27.980 -4.794 -30.284 1.00 92.00 188 PRO A O 1
ATOM 1479 N N . THR A 1 189 ? 29.104 -5.156 -32.186 1.00 93.19 189 THR A N 1
ATOM 1480 C CA . THR A 1 189 ? 29.473 -3.746 -32.387 1.00 93.19 189 THR A CA 1
ATOM 1481 C C . THR A 1 189 ? 28.253 -2.954 -32.864 1.00 93.19 189 THR A C 1
ATOM 1483 O O . THR A 1 189 ? 27.993 -2.835 -34.062 1.00 93.19 189 THR A O 1
ATOM 1486 N N . ALA A 1 190 ? 27.478 -2.444 -31.915 1.00 89.62 190 ALA A N 1
ATOM 1487 C CA . ALA A 1 190 ? 26.267 -1.668 -32.127 1.00 89.62 190 ALA A CA 1
ATOM 1488 C C . ALA A 1 190 ? 26.048 -0.721 -30.939 1.00 89.62 190 ALA A C 1
ATOM 1490 O O . ALA A 1 190 ? 26.739 -0.804 -29.928 1.00 89.62 190 ALA A O 1
ATOM 1491 N N . THR A 1 191 ? 25.078 0.180 -31.070 1.00 90.25 191 THR A N 1
ATOM 1492 C CA . THR A 1 191 ? 24.671 1.095 -29.994 1.00 90.25 191 THR A CA 1
ATOM 1493 C C . THR A 1 191 ? 23.253 0.800 -29.540 1.00 90.25 191 THR A C 1
ATOM 1495 O O . THR A 1 191 ? 22.458 0.210 -30.277 1.00 90.25 191 THR A O 1
ATOM 1498 N N . VAL A 1 192 ? 22.874 1.271 -28.355 1.00 86.88 192 VAL A N 1
ATOM 1499 C CA . VAL A 1 192 ? 21.527 1.056 -27.791 1.00 86.88 192 VAL A CA 1
ATOM 1500 C C . VAL A 1 192 ? 20.428 1.596 -28.710 1.00 86.88 192 VAL A C 1
ATOM 1502 O O . VAL A 1 192 ? 19.338 1.028 -28.784 1.00 86.88 192 VAL A O 1
ATOM 1505 N N . GLY A 1 193 ? 20.718 2.665 -29.460 1.00 85.38 193 GLY A N 1
ATOM 1506 C CA . GLY A 1 193 ? 19.800 3.236 -30.450 1.00 85.38 193 GLY A CA 1
ATOM 1507 C C . GLY A 1 193 ? 19.652 2.420 -31.741 1.00 85.38 193 GLY A C 1
ATOM 1508 O O . GLY A 1 193 ? 18.679 2.616 -32.464 1.00 85.38 193 GLY A O 1
ATOM 1509 N N . THR A 1 194 ? 20.596 1.523 -32.038 1.00 88.56 194 THR A N 1
ATOM 1510 C CA . THR A 1 194 ? 20.625 0.697 -33.263 1.00 88.56 194 THR A CA 1
ATOM 1511 C C . THR A 1 194 ? 20.438 -0.800 -32.999 1.00 88.56 194 THR A C 1
ATOM 1513 O O . THR A 1 194 ? 20.330 -1.581 -33.942 1.00 88.56 194 THR A O 1
ATOM 1516 N N . MET A 1 195 ? 20.349 -1.191 -31.727 1.00 90.81 195 MET A N 1
ATOM 1517 C CA . MET A 1 195 ? 20.101 -2.553 -31.264 1.00 90.81 195 MET A CA 1
ATOM 1518 C C . MET A 1 195 ? 18.812 -3.155 -31.851 1.00 90.81 195 MET A C 1
ATOM 1520 O O . MET A 1 195 ? 17.775 -2.492 -31.948 1.00 90.81 195 MET A O 1
ATOM 1524 N N . THR A 1 196 ? 18.860 -4.445 -32.194 1.00 92.56 196 THR A N 1
ATOM 1525 C CA . THR A 1 196 ? 17.692 -5.192 -32.682 1.00 92.56 196 THR A CA 1
ATOM 1526 C C . THR A 1 196 ? 16.626 -5.337 -31.589 1.00 92.56 196 THR A C 1
ATOM 1528 O O . THR A 1 196 ? 16.921 -5.373 -30.394 1.00 92.56 196 THR A O 1
ATOM 1531 N N . THR A 1 197 ? 15.351 -5.451 -31.977 1.00 92.88 197 THR A N 1
ATOM 1532 C CA . THR A 1 197 ? 14.254 -5.641 -31.009 1.00 92.88 197 THR A CA 1
ATOM 1533 C C . THR A 1 197 ? 14.402 -6.941 -30.210 1.00 92.88 197 THR A C 1
ATOM 1535 O O . THR A 1 197 ? 14.058 -6.956 -29.032 1.00 92.88 197 THR A O 1
ATOM 1538 N N . ALA A 1 198 ? 14.947 -7.993 -30.830 1.00 93.25 198 ALA A N 1
ATOM 1539 C CA . ALA A 1 198 ? 15.213 -9.282 -30.195 1.00 93.25 198 ALA A CA 1
ATOM 1540 C C . ALA A 1 198 ? 16.273 -9.166 -29.085 1.00 93.25 198 ALA A C 1
ATOM 1542 O O . ALA A 1 198 ? 16.002 -9.505 -27.936 1.00 93.25 198 ALA A O 1
ATOM 1543 N N . HIS A 1 199 ? 17.427 -8.567 -29.390 1.00 93.00 199 HIS A N 1
ATOM 1544 C CA . HIS A 1 199 ? 18.497 -8.397 -28.408 1.00 93.00 199 HIS A CA 1
ATOM 1545 C C . HIS A 1 199 ? 18.080 -7.455 -27.263 1.00 93.00 199 HIS A C 1
ATOM 1547 O O . HIS A 1 199 ? 18.299 -7.740 -26.087 1.00 93.00 199 HIS A O 1
ATOM 1553 N N . LYS A 1 200 ? 17.344 -6.379 -27.585 1.00 91.94 200 LYS A N 1
ATOM 1554 C CA . LYS A 1 200 ? 16.750 -5.477 -26.583 1.00 91.94 200 LYS A CA 1
ATOM 1555 C C . LYS A 1 200 ? 15.844 -6.217 -25.601 1.00 91.94 200 LYS A C 1
ATOM 1557 O O . LYS A 1 200 ? 15.889 -5.949 -24.403 1.00 91.94 200 LYS A O 1
ATOM 1562 N N . TYR A 1 201 ? 15.002 -7.112 -26.114 1.00 91.56 201 TYR A N 1
ATOM 1563 C CA . TYR A 1 201 ? 14.091 -7.912 -25.303 1.00 91.56 201 TYR A CA 1
ATOM 1564 C C . TYR A 1 201 ? 14.857 -8.821 -24.331 1.00 91.56 201 TYR A C 1
ATOM 1566 O O . TYR A 1 201 ? 14.537 -8.843 -23.141 1.00 91.56 201 TYR A O 1
ATOM 1574 N N . ASN A 1 202 ? 15.904 -9.500 -24.809 1.00 91.50 202 ASN A N 1
ATOM 1575 C CA . ASN A 1 202 ? 16.749 -10.374 -23.991 1.00 91.50 202 ASN A CA 1
ATOM 1576 C C . ASN A 1 202 ? 17.428 -9.601 -22.853 1.00 91.50 202 ASN A C 1
ATOM 1578 O O . ASN A 1 202 ? 17.248 -9.947 -21.683 1.00 91.50 202 ASN A O 1
ATOM 1582 N N . LEU A 1 203 ? 18.108 -8.492 -23.170 1.00 91.06 203 LEU A N 1
ATOM 1583 C CA . LEU A 1 203 ? 18.777 -7.658 -22.166 1.00 91.06 203 LEU A CA 1
ATOM 1584 C C . LEU A 1 203 ? 17.787 -7.108 -21.124 1.00 91.06 203 LEU A C 1
ATOM 1586 O O . LEU A 1 203 ? 18.076 -7.070 -19.924 1.00 91.06 203 LEU A O 1
ATOM 1590 N N . PHE A 1 204 ? 16.588 -6.698 -21.545 1.00 90.25 204 PHE A N 1
ATOM 1591 C CA . PHE A 1 204 ? 15.582 -6.164 -20.623 1.00 90.25 204 PHE A CA 1
ATOM 1592 C C . PHE A 1 204 ? 15.099 -7.237 -19.640 1.00 90.25 204 PHE A C 1
ATOM 1594 O O . PHE A 1 204 ? 15.061 -6.975 -18.435 1.00 90.25 204 PHE A O 1
ATOM 1601 N N . ASN A 1 205 ? 14.841 -8.458 -20.116 1.00 88.31 205 ASN A N 1
ATOM 1602 C CA . ASN A 1 205 ? 14.471 -9.586 -19.256 1.00 88.31 205 ASN A CA 1
ATOM 1603 C C . ASN A 1 205 ? 15.620 -10.059 -18.350 1.00 88.31 205 ASN A C 1
ATOM 1605 O O . ASN A 1 205 ? 15.373 -10.491 -17.223 1.00 88.31 205 ASN A O 1
ATOM 1609 N N . GLN A 1 206 ? 16.877 -9.880 -18.761 1.00 88.19 206 GLN A N 1
ATOM 1610 C CA . GLN A 1 206 ? 18.056 -10.129 -17.920 1.00 88.19 206 GLN A CA 1
ATOM 1611 C C . GLN A 1 206 ? 18.252 -9.057 -16.831 1.00 88.19 206 GLN A C 1
ATOM 1613 O O . GLN A 1 206 ? 18.949 -9.287 -15.843 1.00 88.19 206 GLN A O 1
ATOM 1618 N N . GLY A 1 207 ? 17.552 -7.921 -16.923 1.00 88.12 207 GLY A N 1
ATOM 1619 C CA . GLY A 1 207 ? 17.549 -6.867 -15.905 1.00 88.12 207 GLY A CA 1
ATOM 1620 C C . GLY A 1 207 ? 18.360 -5.627 -16.269 1.00 88.12 207 GLY A C 1
ATOM 1621 O O . GLY A 1 207 ? 18.550 -4.772 -15.406 1.00 88.12 207 GLY A O 1
ATOM 1622 N N . TRP A 1 208 ? 18.803 -5.489 -17.523 1.00 89.81 208 TRP A N 1
ATOM 1623 C CA . TRP A 1 208 ? 19.452 -4.267 -18.021 1.00 89.81 208 TRP A CA 1
ATOM 1624 C C . TRP A 1 208 ? 18.489 -3.068 -18.089 1.00 89.81 208 TRP A C 1
ATOM 1626 O O . TRP A 1 208 ? 18.935 -1.917 -18.071 1.00 89.81 208 TRP A O 1
ATOM 1636 N N . TYR A 1 209 ? 17.172 -3.320 -18.087 1.00 87.31 209 TYR A N 1
ATOM 1637 C CA . TYR A 1 209 ? 16.129 -2.300 -17.917 1.00 87.31 209 TYR A CA 1
ATOM 1638 C C . TYR A 1 209 ? 15.926 -1.951 -16.436 1.00 87.31 209 TYR A C 1
ATOM 1640 O O . TYR A 1 209 ? 14.886 -2.220 -15.840 1.00 87.31 209 TYR A O 1
ATOM 1648 N N . PHE A 1 210 ? 16.948 -1.360 -15.815 1.00 79.81 210 PHE A N 1
ATOM 1649 C CA . PHE A 1 210 ? 16.885 -0.871 -14.436 1.00 79.81 210 PHE A CA 1
ATOM 1650 C C . PHE A 1 210 ? 17.031 0.653 -14.388 1.00 79.81 210 PHE A C 1
ATOM 1652 O O . PHE A 1 210 ? 17.833 1.227 -15.127 1.00 79.81 210 PHE A O 1
ATOM 1659 N N . ASN A 1 211 ? 16.255 1.307 -13.512 1.00 80.69 211 ASN A N 1
ATOM 1660 C CA . ASN A 1 211 ? 16.266 2.760 -13.299 1.00 80.69 211 ASN A CA 1
ATOM 1661 C C . ASN A 1 211 ? 16.271 3.560 -14.619 1.00 80.69 211 ASN A C 1
ATOM 1663 O O . ASN A 1 211 ? 17.161 4.369 -14.873 1.00 80.69 211 ASN A O 1
ATOM 1667 N N . SER A 1 212 ? 15.299 3.283 -15.495 1.00 81.31 212 SER A N 1
ATOM 1668 C CA . SER A 1 212 ? 15.185 3.909 -16.823 1.00 81.31 212 SER A CA 1
ATOM 1669 C C . SER A 1 212 ? 16.412 3.707 -17.734 1.00 81.31 212 SER A C 1
ATOM 1671 O O . SER A 1 212 ? 16.837 4.643 -18.405 1.00 81.31 212 SER A O 1
ATOM 1673 N N . ASN A 1 213 ? 16.975 2.492 -17.788 1.00 84.25 213 ASN A N 1
ATOM 1674 C CA . ASN A 1 213 ? 18.154 2.129 -18.600 1.00 84.25 213 ASN A CA 1
ATOM 1675 C C . ASN A 1 213 ? 19.467 2.802 -18.192 1.00 84.25 213 ASN A C 1
ATOM 1677 O O . ASN A 1 213 ? 20.346 2.983 -19.036 1.00 84.25 213 ASN A O 1
ATOM 1681 N N . ALA A 1 214 ? 19.643 3.155 -16.918 1.00 88.44 214 ALA A N 1
ATOM 1682 C CA . ALA A 1 214 ? 20.852 3.844 -16.466 1.00 88.44 214 ALA A CA 1
ATOM 1683 C C . ALA A 1 214 ? 22.143 3.058 -16.785 1.00 88.44 214 ALA A C 1
ATOM 1685 O O . ALA A 1 214 ? 23.071 3.621 -17.360 1.00 88.44 214 ALA A O 1
ATOM 1686 N N . ALA A 1 215 ? 22.181 1.753 -16.484 1.00 90.44 215 ALA A N 1
ATOM 1687 C CA . ALA A 1 215 ? 23.351 0.905 -16.744 1.00 90.44 215 ALA A CA 1
ATOM 1688 C C . ALA A 1 215 ? 23.631 0.744 -18.246 1.00 90.44 215 ALA A C 1
ATOM 1690 O O . ALA A 1 215 ? 24.761 0.917 -18.691 1.00 90.44 215 ALA A O 1
ATOM 1691 N N . LEU A 1 216 ? 22.590 0.484 -19.041 1.00 91.12 216 LEU A N 1
ATOM 1692 C CA . LEU A 1 216 ? 22.718 0.324 -20.488 1.00 91.12 216 LEU A CA 1
ATOM 1693 C C . LEU A 1 216 ? 23.163 1.635 -21.172 1.00 91.12 216 LEU A C 1
ATOM 1695 O O . LEU A 1 216 ? 23.976 1.612 -22.088 1.00 91.12 216 LEU A O 1
ATOM 1699 N N . THR A 1 217 ? 22.692 2.786 -20.682 1.00 90.56 217 THR A N 1
ATOM 1700 C CA . THR A 1 217 ? 23.119 4.115 -21.160 1.00 90.56 217 THR A CA 1
ATOM 1701 C C . THR A 1 217 ? 24.579 4.401 -20.805 1.00 90.56 217 THR A C 1
ATOM 1703 O O . THR A 1 217 ? 25.329 4.931 -21.625 1.00 90.56 217 THR A O 1
ATOM 1706 N N . ALA A 1 218 ? 24.998 4.045 -19.589 1.00 90.44 218 ALA A N 1
ATOM 1707 C CA . ALA A 1 218 ? 26.382 4.184 -19.150 1.00 90.44 218 ALA A CA 1
ATOM 1708 C C . ALA A 1 218 ? 27.331 3.267 -19.944 1.00 90.44 218 ALA A C 1
ATOM 1710 O O . ALA A 1 218 ? 28.416 3.707 -20.326 1.00 90.44 218 ALA A O 1
ATOM 1711 N N . TRP A 1 219 ? 26.899 2.042 -20.265 1.00 91.94 219 TRP A N 1
ATOM 1712 C CA . TRP A 1 219 ? 27.611 1.141 -21.174 1.00 91.94 219 TRP A CA 1
ATOM 1713 C C . TRP A 1 219 ? 27.793 1.774 -22.559 1.00 91.94 219 TRP A C 1
ATOM 1715 O O . TRP A 1 219 ? 28.925 1.931 -23.008 1.00 91.94 219 TRP A O 1
ATOM 1725 N N . ASP A 1 220 ? 26.702 2.210 -23.198 1.00 92.25 220 ASP A N 1
ATOM 1726 C CA . ASP A 1 220 ? 26.695 2.810 -24.548 1.00 92.25 220 ASP A CA 1
ATOM 1727 C C . ASP A 1 220 ? 27.527 4.100 -24.637 1.00 92.25 220 ASP A C 1
ATOM 1729 O O . ASP A 1 220 ? 28.091 4.428 -25.674 1.00 92.25 220 ASP A O 1
ATOM 1733 N N . THR A 1 221 ? 27.633 4.842 -23.530 1.00 92.19 221 THR A N 1
ATOM 1734 C CA . THR A 1 221 ? 28.457 6.061 -23.459 1.00 92.19 221 THR A CA 1
ATOM 1735 C C . THR A 1 221 ? 29.953 5.742 -23.431 1.00 92.19 221 THR A C 1
ATOM 1737 O O . THR A 1 221 ? 30.762 6.505 -23.961 1.00 92.19 221 THR A O 1
ATOM 1740 N N . ALA A 1 222 ? 30.334 4.642 -22.782 1.00 90.94 222 ALA A N 1
ATOM 1741 C CA . ALA A 1 222 ? 31.729 4.276 -22.556 1.00 90.94 222 ALA A CA 1
ATOM 1742 C C . ALA A 1 222 ? 32.279 3.281 -23.591 1.00 90.94 222 ALA A C 1
ATOM 1744 O O . ALA A 1 222 ? 33.498 3.147 -23.721 1.00 90.94 222 ALA A O 1
ATOM 1745 N N . ARG A 1 223 ? 31.404 2.567 -24.305 1.00 90.50 223 ARG A N 1
ATOM 1746 C CA . ARG A 1 223 ? 31.753 1.463 -25.205 1.00 90.50 223 ARG A CA 1
ATOM 1747 C C . ARG A 1 223 ? 31.069 1.611 -26.566 1.00 90.50 223 ARG A C 1
ATOM 1749 O O . ARG A 1 223 ? 30.215 2.461 -26.764 1.00 90.50 223 ARG A O 1
ATOM 1756 N N . THR A 1 224 ? 31.503 0.801 -27.529 1.00 91.12 224 THR A N 1
ATOM 1757 C CA . THR A 1 224 ? 30.976 0.795 -28.915 1.00 91.12 224 THR A CA 1
ATOM 1758 C C . THR A 1 224 ? 30.355 -0.548 -29.300 1.00 91.12 224 THR A C 1
ATOM 1760 O O . THR A 1 224 ? 30.082 -0.809 -30.470 1.00 91.12 224 THR A O 1
ATOM 1763 N N . ASP A 1 225 ? 30.167 -1.406 -28.304 1.00 92.44 225 ASP A N 1
ATOM 1764 C CA . ASP A 1 225 ? 29.506 -2.695 -28.386 1.00 92.44 225 ASP A CA 1
ATOM 1765 C C . ASP A 1 225 ? 28.320 -2.740 -27.420 1.00 92.44 225 ASP A C 1
ATOM 1767 O O . ASP A 1 225 ? 28.204 -1.905 -26.520 1.00 92.44 225 ASP A O 1
ATOM 1771 N N . LEU A 1 226 ? 27.442 -3.721 -27.606 1.00 92.75 226 LEU A N 1
ATOM 1772 C CA . LEU A 1 226 ? 26.359 -4.019 -26.673 1.00 92.75 226 LEU A CA 1
ATOM 1773 C C . LEU A 1 226 ? 26.779 -5.127 -25.698 1.00 92.75 226 LEU A C 1
ATOM 1775 O O . LEU A 1 226 ? 27.653 -5.930 -26.039 1.00 92.75 226 LEU A O 1
ATOM 1779 N N . PRO A 1 227 ? 26.168 -5.186 -24.501 1.00 92.81 227 PRO A N 1
ATOM 1780 C CA . PRO A 1 227 ? 26.330 -6.330 -23.614 1.00 92.81 227 PRO A CA 1
ATOM 1781 C C . PRO A 1 227 ? 25.896 -7.626 -24.306 1.00 92.81 227 PRO A C 1
ATOM 1783 O O . PRO A 1 227 ? 24.913 -7.631 -25.042 1.00 92.81 227 PRO A O 1
ATOM 1786 N N . SER A 1 228 ? 26.603 -8.720 -24.055 1.00 91.25 228 SER A N 1
ATOM 1787 C CA . SER A 1 228 ? 26.194 -10.052 -24.497 1.00 91.25 228 SER A CA 1
ATOM 1788 C C . SER A 1 228 ? 25.089 -10.615 -23.600 1.00 91.25 228 SER A C 1
ATOM 1790 O O . SER A 1 228 ? 24.777 -10.066 -22.540 1.00 91.25 228 SER A O 1
ATOM 1792 N N . SER A 1 229 ? 24.508 -11.752 -23.989 1.00 89.44 229 SER A N 1
ATOM 1793 C CA . SER A 1 229 ? 23.515 -12.444 -23.154 1.00 89.44 229 SER A CA 1
ATOM 1794 C C . SER A 1 229 ? 24.106 -13.044 -21.870 1.00 89.44 229 SER A C 1
ATOM 1796 O O . SER A 1 229 ? 23.357 -13.345 -20.943 1.00 89.44 229 SER A O 1
ATOM 1798 N N . ALA A 1 230 ? 25.427 -13.216 -21.809 1.00 88.62 230 ALA A N 1
ATOM 1799 C CA . ALA A 1 230 ? 26.156 -13.657 -20.624 1.00 88.62 230 ALA A CA 1
ATOM 1800 C C . ALA A 1 230 ? 26.585 -12.489 -19.707 1.00 88.62 230 ALA A C 1
ATOM 1802 O O . ALA A 1 230 ? 27.011 -12.714 -18.573 1.00 88.62 230 ALA A O 1
ATOM 1803 N N . ASP A 1 231 ? 26.456 -11.236 -20.158 1.00 90.44 231 ASP A N 1
ATOM 1804 C CA . ASP A 1 231 ? 26.823 -10.074 -19.355 1.00 90.44 231 ASP A CA 1
ATOM 1805 C C . ASP A 1 231 ? 25.772 -9.759 -18.283 1.00 90.44 231 ASP A C 1
ATOM 1807 O O . ASP A 1 231 ? 24.575 -9.583 -18.535 1.00 90.44 231 ASP A O 1
ATOM 1811 N N . VAL A 1 232 ? 26.256 -9.586 -17.054 1.00 89.44 232 VAL A N 1
ATOM 1812 C CA . VAL A 1 232 ? 25.429 -9.338 -15.876 1.00 89.44 232 VAL A CA 1
ATOM 1813 C C . VAL A 1 232 ? 25.802 -7.992 -15.264 1.00 89.44 232 VAL A C 1
ATOM 1815 O O . VAL A 1 232 ? 26.807 -7.853 -14.566 1.00 89.44 232 VAL A O 1
ATOM 1818 N N . TRP A 1 233 ? 24.964 -6.980 -15.505 1.00 88.12 233 TRP A N 1
ATOM 1819 C CA . TRP A 1 233 ? 25.317 -5.581 -15.233 1.00 88.12 233 TRP A CA 1
ATOM 1820 C C . TRP A 1 233 ? 25.688 -5.279 -13.775 1.00 88.12 233 TRP A C 1
ATOM 1822 O O . TRP A 1 233 ? 26.481 -4.375 -13.517 1.00 88.12 233 TRP A O 1
ATOM 1832 N N . TRP A 1 234 ? 25.120 -6.007 -12.808 1.00 87.06 234 TRP A N 1
ATOM 1833 C CA . TRP A 1 234 ? 25.374 -5.757 -11.387 1.00 87.06 234 TRP A CA 1
ATOM 1834 C C . TRP A 1 234 ? 26.733 -6.270 -10.901 1.00 87.06 234 TRP A C 1
ATOM 1836 O O . TRP A 1 234 ? 27.126 -5.907 -9.794 1.00 87.06 234 TRP A O 1
ATOM 1846 N N . TYR A 1 235 ? 27.460 -7.064 -11.696 1.00 88.94 235 TYR A N 1
ATOM 1847 C CA . TYR A 1 235 ? 28.868 -7.370 -11.417 1.00 88.94 235 TYR A CA 1
ATOM 1848 C C . TYR A 1 235 ? 29.793 -6.193 -11.727 1.00 88.94 235 TYR A C 1
ATOM 1850 O O . TYR A 1 235 ? 30.863 -6.089 -11.136 1.00 88.94 235 TYR A O 1
ATOM 1858 N N . TYR A 1 236 ? 29.351 -5.267 -12.577 1.00 90.31 236 TYR A N 1
ATOM 1859 C CA . TYR A 1 236 ? 30.145 -4.127 -13.032 1.00 90.31 236 TYR A CA 1
ATOM 1860 C C . TYR A 1 236 ? 29.896 -2.865 -12.204 1.00 90.31 236 TYR A C 1
ATOM 1862 O O . TYR A 1 236 ? 29.964 -1.753 -12.720 1.00 90.31 236 TYR A O 1
ATOM 1870 N N . LYS A 1 237 ? 29.507 -3.019 -10.935 1.00 90.00 237 LYS A N 1
ATOM 1871 C CA . LYS A 1 237 ? 29.224 -1.884 -10.056 1.00 90.00 237 LYS A CA 1
ATOM 1872 C C . LYS A 1 237 ? 30.483 -1.380 -9.364 1.00 90.00 237 LYS A C 1
ATOM 1874 O O . LYS A 1 237 ? 31.312 -2.166 -8.910 1.00 90.00 237 LYS A O 1
ATOM 1879 N N . ASP A 1 238 ? 30.579 -0.065 -9.231 1.00 87.31 238 ASP A N 1
ATOM 1880 C CA . ASP A 1 238 ? 31.590 0.598 -8.423 1.00 87.31 238 ASP A CA 1
ATOM 1881 C C . ASP A 1 238 ? 31.226 0.602 -6.925 1.00 87.31 238 ASP A C 1
ATOM 1883 O O . ASP A 1 238 ? 30.187 0.109 -6.484 1.00 87.31 238 ASP A O 1
ATOM 1887 N N . SER A 1 239 ? 32.095 1.210 -6.114 1.00 88.62 239 SER A N 1
ATOM 1888 C CA . SER A 1 239 ? 31.875 1.379 -4.668 1.00 88.62 239 SER A CA 1
ATOM 1889 C C . SER A 1 239 ? 30.671 2.258 -4.284 1.00 88.62 239 SER A C 1
ATOM 1891 O O . SER A 1 239 ? 30.337 2.333 -3.104 1.00 88.62 239 SER A O 1
ATOM 1893 N N . SER A 1 240 ? 30.046 2.938 -5.250 1.00 87.62 240 SER A N 1
ATOM 1894 C CA . SER A 1 240 ? 28.844 3.763 -5.076 1.00 87.62 240 SER A CA 1
ATOM 1895 C C . SER A 1 240 ? 27.577 3.064 -5.589 1.00 87.62 240 SER A C 1
ATOM 1897 O O . SER A 1 240 ? 26.548 3.721 -5.750 1.00 87.62 240 SER A O 1
ATOM 1899 N N . ASP A 1 241 ? 27.639 1.752 -5.851 1.00 83.56 241 ASP A N 1
ATOM 1900 C CA . ASP A 1 241 ? 26.559 0.940 -6.428 1.00 83.56 241 ASP A CA 1
ATOM 1901 C C . ASP A 1 241 ? 26.113 1.379 -7.841 1.00 83.56 241 ASP A C 1
ATOM 1903 O O . ASP A 1 241 ? 25.036 0.985 -8.311 1.00 83.56 241 ASP A O 1
ATOM 1907 N N . ALA A 1 242 ? 26.937 2.159 -8.549 1.00 86.25 242 ALA A N 1
ATOM 1908 C CA . ALA A 1 242 ? 26.684 2.603 -9.915 1.00 86.25 242 ALA A CA 1
ATOM 1909 C C . ALA A 1 242 ? 27.420 1.717 -10.927 1.00 86.25 242 ALA A C 1
ATOM 1911 O O . ALA A 1 242 ? 28.491 1.196 -10.645 1.00 86.25 242 ALA A O 1
ATOM 1912 N N . PHE A 1 243 ? 26.847 1.541 -12.120 1.00 89.62 243 PHE A N 1
ATOM 1913 C CA . PHE A 1 243 ? 27.517 0.816 -13.203 1.00 89.62 243 PHE A CA 1
ATOM 1914 C C . PHE A 1 243 ? 28.793 1.557 -13.642 1.00 89.62 243 PHE A C 1
ATOM 1916 O O . PHE A 1 243 ? 28.738 2.750 -13.948 1.00 89.62 243 PHE A O 1
ATOM 1923 N N . ASP A 1 244 ? 29.905 0.832 -13.745 1.00 90.06 244 ASP A N 1
ATOM 1924 C CA . ASP A 1 244 ? 31.200 1.313 -14.213 1.00 90.06 244 ASP A CA 1
ATOM 1925 C C . ASP A 1 244 ? 31.737 0.418 -15.340 1.00 90.06 244 ASP A C 1
ATOM 1927 O O . ASP A 1 244 ? 32.151 -0.725 -15.134 1.00 90.06 244 ASP A O 1
ATOM 1931 N N . ALA A 1 245 ? 31.792 0.983 -16.548 1.00 86.50 245 ALA A N 1
ATOM 1932 C CA . ALA A 1 245 ? 32.274 0.305 -17.746 1.00 86.50 245 ALA A CA 1
ATOM 1933 C C . ALA A 1 245 ? 33.743 -0.142 -17.660 1.00 86.50 245 ALA A C 1
ATOM 1935 O O . ALA A 1 245 ? 34.144 -1.034 -18.409 1.00 86.50 245 ALA A O 1
ATOM 1936 N N . SER A 1 246 ? 34.551 0.470 -16.786 1.00 85.94 246 SER A N 1
ATOM 1937 C CA . SER A 1 246 ? 35.961 0.105 -16.623 1.00 85.94 246 SER A CA 1
ATOM 1938 C C . SER A 1 246 ? 36.124 -1.305 -16.050 1.00 85.94 246 SER A C 1
ATOM 1940 O O . SER A 1 246 ? 37.026 -2.036 -16.455 1.00 85.94 246 SER A O 1
ATOM 1942 N N . THR A 1 247 ? 35.179 -1.723 -15.207 1.00 87.25 247 THR A N 1
ATOM 1943 C CA . THR A 1 247 ? 35.184 -3.030 -14.542 1.00 87.25 247 THR A CA 1
ATOM 1944 C C . THR A 1 247 ? 34.750 -4.172 -15.458 1.00 87.25 247 THR A C 1
ATOM 1946 O O . THR A 1 247 ? 35.010 -5.332 -15.170 1.00 87.25 247 THR A O 1
ATOM 1949 N N . VAL A 1 248 ? 34.138 -3.877 -16.609 1.00 86.75 248 VAL A N 1
ATOM 1950 C CA . VAL A 1 248 ? 33.659 -4.891 -17.567 1.00 86.75 248 VAL A CA 1
ATOM 1951 C C . VAL A 1 248 ? 34.794 -5.786 -18.075 1.00 86.75 248 VAL A C 1
ATOM 1953 O O . VAL A 1 248 ? 34.560 -6.938 -18.421 1.00 86.75 248 VAL A O 1
ATOM 1956 N N . ALA A 1 249 ? 36.023 -5.266 -18.141 1.00 83.06 249 ALA A N 1
ATOM 1957 C CA . ALA A 1 249 ? 37.196 -6.040 -18.546 1.00 83.06 249 ALA A CA 1
ATOM 1958 C C . ALA A 1 249 ? 37.746 -6.943 -17.427 1.00 83.06 249 ALA A C 1
ATOM 1960 O O . ALA A 1 249 ? 38.482 -7.884 -17.719 1.00 83.06 249 ALA A O 1
ATOM 1961 N N . ASP A 1 250 ? 37.390 -6.667 -16.170 1.00 84.31 250 ASP A N 1
ATOM 1962 C CA . ASP A 1 250 ? 37.852 -7.428 -15.006 1.00 84.31 250 ASP A CA 1
ATOM 1963 C C . ASP A 1 250 ? 37.067 -8.735 -14.820 1.00 84.31 250 ASP A C 1
ATOM 1965 O O . ASP A 1 250 ? 37.481 -9.617 -14.064 1.00 84.31 250 ASP A O 1
ATOM 1969 N N . TYR A 1 251 ? 35.950 -8.875 -15.533 1.00 80.25 251 TYR A N 1
ATOM 1970 C CA . TYR A 1 251 ? 35.056 -10.018 -15.463 1.00 80.25 251 TYR A CA 1
ATOM 1971 C C . TYR A 1 251 ? 34.872 -10.630 -16.849 1.00 80.25 251 TYR A C 1
ATOM 1973 O O . TYR A 1 251 ? 34.451 -9.970 -17.799 1.00 80.25 251 TYR A O 1
ATOM 1981 N N . ASP A 1 252 ? 35.153 -11.923 -16.940 1.00 74.62 252 ASP A N 1
ATOM 1982 C CA . ASP A 1 252 ? 34.786 -12.726 -18.096 1.00 74.62 252 ASP A CA 1
ATOM 1983 C C . ASP A 1 252 ? 33.293 -13.089 -17.979 1.00 74.62 252 ASP A C 1
ATOM 1985 O O . ASP A 1 252 ? 32.909 -13.659 -16.950 1.00 74.62 252 ASP A O 1
ATOM 1989 N N . PRO A 1 253 ? 32.444 -12.764 -18.972 1.00 68.00 253 PRO A N 1
ATOM 1990 C CA . PRO A 1 253 ? 31.046 -13.195 -18.974 1.00 68.00 253 PRO A CA 1
ATOM 1991 C C . PRO A 1 253 ? 30.893 -14.726 -18.965 1.00 68.00 253 PRO A C 1
ATOM 1993 O O . PRO A 1 253 ? 29.859 -15.238 -18.541 1.00 68.00 253 PRO A O 1
ATOM 1996 N N . GLY A 1 254 ? 31.933 -15.474 -19.352 1.00 65.81 254 GLY A N 1
ATOM 1997 C CA . GLY A 1 254 ? 31.909 -16.930 -19.403 1.00 65.81 254 GLY A CA 1
ATOM 1998 C C . GLY A 1 254 ? 30.977 -17.478 -20.490 1.00 65.81 254 GLY A C 1
ATOM 1999 O O . GLY A 1 254 ? 30.370 -16.745 -21.262 1.00 65.81 254 GLY A O 1
ATOM 2000 N N . PHE A 1 255 ? 30.875 -18.809 -20.552 1.00 58.22 255 PHE A N 1
ATOM 2001 C CA . PHE A 1 255 ? 30.074 -19.532 -21.559 1.00 58.22 255 PHE A CA 1
ATOM 2002 C C . PHE A 1 255 ? 28.861 -20.264 -20.965 1.00 58.22 255 PHE A C 1
ATOM 2004 O O . PHE A 1 255 ? 28.252 -21.101 -21.632 1.00 58.22 255 PHE A O 1
ATOM 2011 N N . THR A 1 256 ? 28.560 -20.055 -19.684 1.00 47.81 256 THR A N 1
ATOM 2012 C CA . THR A 1 256 ? 27.515 -20.814 -18.987 1.00 47.81 256 THR A CA 1
ATOM 2013 C C . THR A 1 256 ? 26.220 -20.007 -18.902 1.00 47.81 256 THR A C 1
ATOM 2015 O O . THR A 1 256 ? 26.288 -18.887 -18.398 1.00 47.81 256 THR A O 1
ATOM 2018 N N . PRO A 1 257 ? 25.080 -20.559 -19.364 1.00 49.44 257 PRO A N 1
ATOM 2019 C CA . PRO A 1 257 ? 23.769 -19.923 -19.240 1.00 49.44 257 PRO A CA 1
ATOM 2020 C C . PRO A 1 257 ? 23.306 -19.795 -17.784 1.00 49.44 257 PRO A C 1
ATOM 2022 O O . PRO A 1 257 ? 23.751 -20.612 -16.940 1.00 49.44 257 PRO A O 1
#

Secondary structure (DSSP, 8-state):
-------------TTEE-SSS-TTSPPTTEES---SEEE-TTS-EEEPPPP-PPTT--------TT--EEEEEE-SGGG-TT--EEEEEETTEEEEEE---SS-GGG-B-S--EESGGGBS-TTTS-GGGS--EEEEETTEEEEE-TTB--EEEEEETTTTEEEEEE-------SS----S--TT---S--TTT--HHHHHHHIIIII--TTTHHHHHHHHH-SSPPPTT--GGGGB-TTS-B-GGGGGTS---S--

Radius of gyration: 30.95 Å; chains: 1; bounding box: 63×54×106 Å

pLDDT: mean 87.97, std 8.47, range [47.81, 97.12]

Sequence (257 aa):
MPRTQNVVVENNFKGGYITEATGLNFPPDACVEVENVVFTENGEVERRLGFGYESNYAETTLDSTGVHINGYTWNNVGNDGQTSFRVVQIGDTLHFWATTITPAVSQNKNSTTIDLSTYETDSANNPVENNICQFTATNKYLVVTHSYMEPIYITYNPETDAFSATQITVEIRDFMGVDDSLDIDERPTATVGTMTTAHKYNLFNQGWYFNSNAALTAWDTARTDLPSSADVWWYYKDSSDAFDASTVADYDPGFTP